Protein AF-A0AAF3EYS2-F1 (afdb_monomer_lite)

pLDDT: mean 72.54, std 23.02, range [30.52, 98.75]

Organism: NCBI:txid2138241

Sequence (295 aa):
MASPLVDTTAATALELNRLAQAKWKLDDYAARKRELMAEVADFRATENFVRELQSTIEELNREKEEHSEIIQMINQDKVELEKEMDSMRSEQREIENRLATKYDNLMRIMEQSNERIRDSGLGEGTELSPGDLPANIPREITSRPPPSPLRVINPILAQHMINFDQMLLGRSAFGARPTPLPLPPHLAKSEHQSPPMKTCQSCFQQIHRNAPICPMCKSKNERTNERWILKFHLENVTVTRRKYPERICNGTQGMSIELGCVCTLCRKPKLPKALNRNQKTLALRNRRRSERKRE

Structure (mmCIF, N/CA/C/O backbone):
data_AF-A0AAF3EYS2-F1
#
_entry.id   AF-A0AAF3EYS2-F1
#
loop_
_atom_site.group_PDB
_atom_site.id
_atom_site.type_symbol
_atom_site.label_atom_id
_atom_site.label_alt_id
_atom_site.label_comp_id
_atom_site.label_asym_id
_atom_site.label_entity_id
_atom_site.label_seq_id
_atom_site.pdbx_PDB_ins_code
_atom_site.Cartn_x
_atom_site.Cartn_y
_atom_site.Cartn_z
_atom_site.occupancy
_atom_site.B_iso_or_equiv
_atom_site.auth_seq_id
_atom_site.auth_comp_id
_atom_site.auth_asym_id
_atom_site.auth_atom_id
_atom_site.pdbx_PDB_model_num
ATOM 1 N N . MET A 1 1 ? 55.281 15.892 -84.027 1.00 44.88 1 MET A N 1
ATOM 2 C CA . MET A 1 1 ? 55.398 14.964 -82.884 1.00 44.88 1 MET A CA 1
ATOM 3 C C . MET A 1 1 ? 54.397 15.417 -81.833 1.00 44.88 1 MET A C 1
ATOM 5 O O . MET A 1 1 ? 54.682 16.359 -81.110 1.00 44.88 1 MET A O 1
ATOM 9 N N . ALA A 1 2 ? 53.179 14.871 -81.858 1.00 48.75 2 ALA A N 1
ATOM 10 C CA . ALA A 1 2 ? 52.146 15.198 -80.878 1.00 48.75 2 ALA A CA 1
ATOM 11 C C . ALA A 1 2 ? 52.315 14.254 -79.681 1.00 48.75 2 ALA A C 1
ATOM 13 O O . ALA A 1 2 ? 52.179 13.042 -79.834 1.00 48.75 2 ALA A O 1
ATOM 14 N N . SER A 1 3 ? 52.684 14.802 -78.525 1.00 58.31 3 SER A N 1
ATOM 15 C CA . SER A 1 3 ? 52.803 14.046 -77.276 1.00 58.31 3 SER A CA 1
ATOM 16 C C . SER A 1 3 ? 51.422 13.587 -76.787 1.00 58.31 3 SER A C 1
ATOM 18 O O . SER A 1 3 ? 50.447 14.327 -76.955 1.00 58.31 3 SER A O 1
ATOM 20 N N . PRO A 1 4 ? 51.311 12.404 -76.159 1.00 57.25 4 PRO A N 1
ATOM 21 C CA . PRO A 1 4 ? 50.039 11.871 -75.694 1.00 57.25 4 PRO A CA 1
ATOM 22 C C . PRO A 1 4 ? 49.608 12.615 -74.422 1.00 57.25 4 PRO A C 1
ATOM 24 O O . PRO A 1 4 ? 49.943 12.234 -73.308 1.00 57.25 4 PRO A O 1
ATOM 27 N N . LEU A 1 5 ? 48.874 13.717 -74.588 1.00 58.06 5 LEU A N 1
ATOM 28 C CA . LEU A 1 5 ? 48.305 14.510 -73.486 1.00 58.06 5 LEU A CA 1
ATOM 29 C C . LEU A 1 5 ? 47.002 13.896 -72.925 1.00 58.06 5 LEU A C 1
ATOM 31 O O . LEU A 1 5 ? 46.384 14.464 -72.033 1.00 58.06 5 LEU A O 1
ATOM 35 N N . VAL A 1 6 ? 46.555 12.759 -73.467 1.00 60.09 6 VAL A N 1
ATOM 36 C CA . VAL A 1 6 ? 45.195 12.231 -73.259 1.00 60.09 6 VAL A CA 1
ATOM 37 C C . VAL A 1 6 ? 45.095 11.286 -72.045 1.00 60.09 6 VAL A C 1
ATOM 39 O O . VAL A 1 6 ? 44.020 11.156 -71.464 1.00 60.09 6 VAL A O 1
ATOM 42 N N . ASP A 1 7 ? 46.201 10.709 -71.564 1.00 66.69 7 ASP A N 1
ATOM 43 C CA . ASP A 1 7 ? 46.164 9.712 -70.476 1.00 66.69 7 ASP A CA 1
ATOM 44 C C . ASP A 1 7 ? 46.097 10.309 -69.054 1.00 66.69 7 ASP A C 1
ATOM 46 O O . ASP A 1 7 ? 45.604 9.671 -68.120 1.00 66.69 7 ASP A O 1
ATOM 50 N N . THR A 1 8 ? 46.516 11.562 -68.857 1.00 80.62 8 THR A N 1
ATOM 51 C CA . THR A 1 8 ? 46.529 12.207 -67.527 1.00 80.62 8 THR A CA 1
ATOM 52 C C . THR A 1 8 ? 45.130 12.589 -67.037 1.00 80.62 8 THR A C 1
ATOM 54 O O . THR A 1 8 ? 44.847 12.550 -65.837 1.00 80.62 8 THR A O 1
ATOM 57 N N . THR A 1 9 ? 44.212 12.912 -67.950 1.00 88.19 9 THR A N 1
ATOM 58 C CA . THR A 1 9 ? 42.823 13.251 -67.598 1.00 88.19 9 THR A CA 1
ATOM 59 C C . THR A 1 9 ? 42.042 12.022 -67.120 1.00 88.19 9 THR A C 1
ATOM 61 O O . THR A 1 9 ? 41.273 12.106 -66.165 1.00 88.19 9 THR A O 1
ATOM 64 N N . ALA A 1 10 ? 42.276 10.852 -67.721 1.00 88.88 10 ALA A N 1
ATOM 65 C CA . ALA A 1 10 ? 41.637 9.607 -67.294 1.00 88.88 10 ALA A CA 1
ATOM 66 C C . ALA A 1 10 ? 42.131 9.148 -65.908 1.00 88.88 10 ALA A C 1
ATOM 68 O O . ALA A 1 10 ? 41.329 8.732 -65.068 1.00 88.88 10 ALA A O 1
ATOM 69 N N . ALA A 1 11 ? 43.435 9.278 -65.640 1.00 89.06 11 ALA A N 1
ATOM 70 C CA . ALA A 1 11 ? 44.021 8.945 -64.341 1.00 89.06 11 ALA A CA 1
ATOM 71 C C . ALA A 1 11 ? 43.477 9.838 -63.211 1.00 89.06 11 ALA A C 1
ATOM 73 O O . ALA A 1 11 ? 43.038 9.336 -62.176 1.00 89.06 11 ALA A O 1
ATOM 74 N N . THR A 1 12 ? 43.418 11.153 -63.437 1.00 92.12 12 THR A N 1
ATOM 75 C CA . THR A 1 12 ? 42.875 12.111 -62.457 1.00 92.12 12 THR A CA 1
ATOM 76 C C . THR A 1 12 ? 41.379 11.902 -62.203 1.00 92.12 12 THR A C 1
ATOM 78 O O . THR A 1 12 ? 40.940 11.942 -61.054 1.00 92.12 12 THR A O 1
ATOM 81 N N . ALA A 1 13 ? 40.586 11.592 -63.235 1.00 93.56 13 ALA A N 1
ATOM 82 C CA . ALA A 1 13 ? 39.172 11.248 -63.068 1.00 93.56 13 ALA A CA 1
ATOM 83 C C . ALA A 1 13 ? 38.972 9.983 -62.209 1.00 93.56 13 ALA A C 1
ATOM 85 O O . ALA A 1 13 ? 38.079 9.938 -61.358 1.00 93.56 13 ALA A O 1
ATOM 86 N N . LEU A 1 14 ? 39.824 8.966 -62.386 1.00 95.12 14 LEU A N 1
ATOM 87 C CA . LEU A 1 14 ? 39.791 7.747 -61.578 1.00 95.12 14 LEU A CA 1
ATOM 88 C C . LEU A 1 14 ? 40.136 8.029 -60.108 1.00 95.12 14 LEU A C 1
ATOM 90 O O . LEU A 1 14 ? 39.480 7.499 -59.208 1.00 95.12 14 LEU A O 1
ATOM 94 N N . GLU A 1 15 ? 41.137 8.870 -59.852 1.00 96.12 15 GLU A N 1
ATOM 95 C CA . GLU A 1 15 ? 41.513 9.286 -58.498 1.00 96.12 15 GLU A CA 1
ATOM 96 C C . GLU A 1 15 ? 40.404 10.082 -57.807 1.00 96.12 15 GLU A C 1
ATOM 98 O O . GLU A 1 15 ? 40.056 9.780 -56.664 1.00 96.12 15 GLU A O 1
ATOM 103 N N . LEU A 1 16 ? 39.775 11.031 -58.506 1.00 95.94 16 LEU A N 1
ATOM 104 C CA . LEU A 1 16 ? 38.634 11.782 -57.978 1.00 95.94 16 LEU A CA 1
ATOM 105 C C . LEU A 1 16 ? 37.451 10.869 -57.649 1.00 95.94 16 LEU A C 1
ATOM 107 O O . LEU A 1 16 ? 36.826 11.033 -56.602 1.00 95.94 16 LEU A O 1
ATOM 111 N N . ASN A 1 17 ? 37.172 9.867 -58.486 1.00 97.06 17 ASN A N 1
ATOM 112 C CA . ASN A 1 17 ? 36.139 8.874 -58.197 1.00 97.06 17 ASN A CA 1
ATOM 113 C C . ASN A 1 17 ? 36.480 8.049 -56.942 1.00 97.06 17 ASN A C 1
ATOM 115 O O . ASN A 1 17 ? 35.621 7.832 -56.087 1.00 97.06 17 ASN A O 1
ATOM 119 N N . ARG A 1 18 ? 37.744 7.640 -56.770 1.00 97.81 18 ARG A N 1
ATOM 120 C CA . ARG A 1 18 ? 38.196 6.947 -55.550 1.00 97.81 18 ARG A CA 1
ATOM 121 C C . ARG A 1 18 ? 38.048 7.826 -54.308 1.00 97.81 18 ARG A C 1
ATOM 123 O O . ARG A 1 18 ? 37.559 7.345 -53.288 1.00 97.81 18 ARG A O 1
ATOM 130 N N . LEU A 1 19 ? 38.415 9.105 -54.395 1.00 97.75 19 LEU A N 1
ATOM 131 C CA . LEU A 1 19 ? 38.245 10.070 -53.306 1.00 97.75 19 LEU A CA 1
ATOM 132 C C . LEU A 1 19 ? 36.766 10.298 -52.974 1.00 97.75 19 LEU A C 1
ATOM 134 O O . LEU A 1 19 ? 36.401 10.312 -51.799 1.00 97.75 19 LEU A O 1
ATOM 138 N N . ALA A 1 20 ? 35.903 10.412 -53.984 1.00 97.81 20 ALA A N 1
ATOM 139 C CA . ALA A 1 20 ? 34.461 10.539 -53.795 1.00 97.81 20 ALA A CA 1
ATOM 140 C C . ALA A 1 20 ? 33.872 9.306 -53.091 1.00 97.81 20 ALA A C 1
ATOM 142 O O . ALA A 1 20 ? 33.116 9.446 -52.130 1.00 97.81 20 ALA A O 1
ATOM 143 N N . GLN A 1 21 ? 34.271 8.098 -53.502 1.00 98.31 21 GLN A N 1
ATOM 144 C CA . GLN A 1 21 ? 33.860 6.852 -52.848 1.00 98.31 21 GLN A CA 1
ATOM 145 C C . GLN A 1 21 ? 34.371 6.754 -51.407 1.00 98.31 21 GLN A C 1
ATOM 147 O O . GLN A 1 21 ? 33.631 6.328 -50.521 1.00 98.31 21 GLN A O 1
ATOM 152 N N . ALA A 1 22 ? 35.621 7.149 -51.154 1.00 98.25 22 ALA A N 1
ATOM 153 C CA . ALA A 1 22 ? 36.189 7.168 -49.810 1.00 98.25 22 ALA A CA 1
ATOM 154 C C . ALA A 1 22 ? 35.436 8.149 -48.898 1.00 98.25 22 ALA A C 1
ATOM 156 O O . ALA A 1 22 ? 35.075 7.788 -47.779 1.00 98.25 22 ALA A O 1
ATOM 157 N N . LYS A 1 23 ? 35.128 9.352 -49.397 1.00 98.12 23 LYS A N 1
ATOM 158 C CA . LYS A 1 23 ? 34.327 10.345 -48.676 1.00 98.12 23 LYS A CA 1
ATOM 159 C C . LYS A 1 23 ? 32.930 9.814 -48.354 1.00 98.12 23 LYS A C 1
ATOM 161 O O . LYS A 1 23 ? 32.520 9.878 -47.202 1.00 98.12 23 LYS A O 1
ATOM 166 N N . TRP A 1 24 ? 32.239 9.226 -49.331 1.00 98.56 24 TRP A N 1
ATOM 167 C CA . TRP A 1 24 ? 30.911 8.649 -49.111 1.00 98.56 24 TRP A CA 1
ATOM 168 C C . TRP A 1 24 ? 30.924 7.557 -48.031 1.00 98.56 24 TRP A C 1
ATOM 170 O O . TRP A 1 24 ? 30.062 7.546 -47.157 1.00 98.56 24 TRP A O 1
ATOM 180 N N . LYS A 1 25 ? 31.941 6.683 -48.026 1.00 98.56 25 LYS A N 1
ATOM 181 C CA . LYS A 1 25 ? 32.112 5.666 -46.974 1.00 98.56 25 LYS A CA 1
ATOM 182 C C . LYS A 1 25 ? 32.363 6.278 -45.593 1.00 98.56 25 LYS A C 1
ATOM 184 O O . LYS A 1 25 ? 31.862 5.752 -44.603 1.00 98.56 25 LYS A O 1
ATOM 189 N N . LEU A 1 26 ? 33.132 7.366 -45.511 1.00 98.44 26 LEU A N 1
ATOM 190 C CA . LEU A 1 26 ? 33.352 8.087 -44.252 1.00 98.44 26 LEU A CA 1
ATOM 191 C C . LEU A 1 26 ? 32.062 8.736 -43.741 1.00 98.44 26 LEU A C 1
ATOM 193 O O . LEU A 1 26 ? 31.783 8.658 -42.546 1.00 98.44 26 LEU A O 1
ATOM 197 N N . ASP A 1 27 ? 31.268 9.324 -44.636 1.00 98.38 27 ASP A N 1
ATOM 198 C CA . ASP A 1 27 ? 29.983 9.935 -44.295 1.00 98.38 27 ASP A CA 1
ATOM 199 C C . ASP A 1 27 ? 28.963 8.878 -43.826 1.00 98.38 27 ASP A C 1
ATOM 201 O O . ASP A 1 27 ? 28.302 9.083 -42.805 1.00 98.38 27 ASP A O 1
ATOM 205 N N . ASP A 1 28 ? 28.885 7.719 -44.496 1.00 98.44 28 ASP A N 1
ATOM 206 C CA . ASP A 1 28 ? 28.054 6.574 -44.078 1.00 98.44 28 ASP A CA 1
ATOM 207 C C . ASP A 1 28 ? 28.496 6.030 -42.711 1.00 98.44 28 ASP A C 1
ATOM 209 O O . ASP A 1 28 ? 27.681 5.868 -41.801 1.00 98.44 28 ASP A O 1
ATOM 213 N N . TYR A 1 29 ? 29.802 5.837 -42.506 1.00 98.50 29 TYR A N 1
ATOM 214 C CA . TYR A 1 29 ? 30.338 5.429 -41.207 1.00 98.50 29 TYR A CA 1
ATOM 215 C C . TYR A 1 29 ? 29.998 6.440 -40.102 1.00 98.50 29 TYR A C 1
ATOM 217 O O . TYR A 1 29 ? 29.571 6.057 -39.011 1.00 98.50 29 TYR A O 1
ATOM 225 N N . ALA A 1 30 ? 30.144 7.739 -40.373 1.00 98.56 30 ALA A N 1
ATOM 226 C CA . ALA A 1 30 ? 29.799 8.789 -39.422 1.00 98.56 30 ALA A CA 1
ATOM 227 C C . ALA A 1 30 ? 28.290 8.834 -39.125 1.00 98.56 30 ALA A C 1
ATOM 229 O O . ALA A 1 30 ? 27.898 9.106 -37.987 1.00 98.56 30 ALA A O 1
ATOM 230 N N . ALA A 1 31 ? 27.434 8.557 -40.113 1.00 98.62 31 ALA A N 1
ATOM 231 C CA . ALA A 1 31 ? 25.993 8.431 -39.920 1.00 98.62 31 ALA A CA 1
ATOM 232 C C . ALA A 1 31 ? 25.654 7.246 -39.003 1.00 98.62 31 ALA A C 1
ATOM 234 O O . ALA A 1 31 ? 25.027 7.457 -37.965 1.00 98.62 31 ALA A O 1
ATOM 235 N N . ARG A 1 32 ? 26.170 6.048 -39.302 1.00 98.75 32 ARG A N 1
ATOM 236 C CA . ARG A 1 32 ? 25.954 4.841 -38.483 1.00 98.75 32 ARG A CA 1
ATOM 237 C C . ARG A 1 32 ? 26.496 4.986 -37.067 1.00 98.75 32 ARG A C 1
ATOM 239 O O . ARG A 1 32 ? 25.861 4.565 -36.107 1.00 98.75 32 ARG A O 1
ATOM 246 N N . LYS A 1 33 ? 27.653 5.636 -36.904 1.00 98.50 33 LYS A N 1
ATOM 247 C CA . LYS A 1 33 ? 28.202 5.944 -35.577 1.00 98.50 33 LYS A CA 1
ATOM 248 C C . LYS A 1 33 ? 27.254 6.839 -34.776 1.00 98.50 33 LYS A C 1
ATOM 250 O O . LYS A 1 33 ? 27.093 6.619 -33.581 1.00 98.50 33 LYS A O 1
ATOM 255 N N . ARG A 1 34 ? 26.644 7.854 -35.400 1.00 98.56 34 ARG A N 1
ATOM 256 C CA . ARG A 1 34 ? 25.680 8.734 -34.716 1.00 98.56 34 ARG A CA 1
ATOM 257 C C . ARG A 1 34 ? 24.416 7.984 -34.308 1.00 98.56 34 ARG A C 1
ATOM 259 O O . ARG A 1 34 ? 23.964 8.181 -33.187 1.00 98.56 34 ARG A O 1
ATOM 266 N N . GLU A 1 35 ? 23.894 7.128 -35.180 1.00 98.62 35 GLU A N 1
ATOM 267 C CA . GLU A 1 35 ? 22.741 6.269 -34.889 1.00 98.62 35 GLU A CA 1
ATOM 268 C C . GLU A 1 35 ? 23.024 5.340 -33.703 1.00 98.62 35 GLU A C 1
ATOM 270 O O . GLU A 1 35 ? 22.307 5.386 -32.708 1.00 98.62 35 GLU A O 1
ATOM 275 N N . LEU A 1 36 ? 24.152 4.621 -33.726 1.00 98.69 36 LEU A N 1
ATOM 276 C CA . LEU A 1 36 ? 24.556 3.745 -32.625 1.00 98.69 36 LEU A CA 1
ATOM 277 C C . LEU A 1 36 ? 24.707 4.507 -31.298 1.00 98.69 36 LEU A C 1
ATOM 279 O O . LEU A 1 36 ? 24.302 4.026 -30.244 1.00 98.69 36 LEU A O 1
ATOM 283 N N . MET A 1 37 ? 25.280 5.714 -31.328 1.00 98.56 37 MET A N 1
ATOM 284 C CA . MET A 1 37 ? 25.410 6.541 -30.122 1.00 98.56 37 MET A CA 1
ATOM 285 C C . MET A 1 37 ? 24.053 7.021 -29.590 1.00 98.56 37 MET A C 1
ATOM 287 O O . MET A 1 37 ? 23.906 7.155 -28.375 1.00 98.56 37 MET A O 1
ATOM 291 N N . ALA A 1 38 ? 23.077 7.272 -30.467 1.00 98.56 38 ALA A N 1
ATOM 292 C CA . ALA A 1 38 ? 21.715 7.612 -30.068 1.00 98.56 38 ALA A CA 1
ATOM 293 C C . ALA A 1 38 ? 21.016 6.410 -29.416 1.00 98.56 38 ALA A C 1
ATOM 295 O O . ALA A 1 38 ? 20.476 6.551 -28.321 1.00 98.56 38 ALA A O 1
ATOM 296 N N . GLU A 1 39 ? 21.126 5.217 -30.005 1.00 98.69 39 GLU A N 1
ATOM 297 C CA . GLU A 1 39 ? 20.586 3.989 -29.409 1.00 98.69 39 GLU A CA 1
ATOM 298 C C . GLU A 1 39 ? 21.202 3.706 -28.034 1.00 98.69 39 GLU A C 1
ATOM 300 O O . GLU A 1 39 ? 20.487 3.430 -27.074 1.00 98.69 39 GLU A O 1
ATOM 305 N N . VAL A 1 40 ? 22.526 3.843 -27.888 1.00 98.56 40 VAL A N 1
ATOM 306 C CA . VAL A 1 40 ? 23.204 3.685 -26.589 1.00 98.56 40 VAL A CA 1
ATOM 307 C C . VAL A 1 40 ? 22.681 4.686 -25.554 1.00 98.56 40 VAL A C 1
ATOM 309 O O . VAL A 1 40 ? 22.558 4.342 -24.375 1.00 98.56 40 VAL A O 1
ATOM 312 N N . ALA A 1 41 ? 22.365 5.918 -25.959 1.00 98.50 41 ALA A N 1
ATOM 313 C CA . ALA A 1 41 ? 21.769 6.902 -25.061 1.00 98.50 41 ALA A CA 1
ATOM 314 C C . ALA A 1 41 ? 20.354 6.486 -24.616 1.00 98.50 41 ALA A C 1
ATOM 316 O O . ALA A 1 41 ? 20.047 6.572 -23.425 1.00 98.50 41 ALA A O 1
ATOM 317 N N . ASP A 1 42 ? 19.534 5.966 -25.531 1.00 98.50 42 ASP A N 1
ATOM 318 C CA . ASP A 1 42 ? 18.184 5.471 -25.234 1.00 98.50 42 ASP A CA 1
ATOM 319 C C . ASP A 1 42 ? 18.208 4.227 -24.326 1.00 98.50 42 ASP A C 1
ATOM 321 O O . ASP A 1 42 ? 17.422 4.124 -23.374 1.00 98.50 42 ASP A O 1
ATOM 325 N N . PHE A 1 43 ? 19.159 3.312 -24.539 1.00 98.62 43 PHE A N 1
ATOM 326 C CA . PHE A 1 43 ? 19.376 2.167 -23.650 1.00 98.62 43 PHE A CA 1
ATOM 327 C C . PHE A 1 43 ? 19.730 2.613 -22.231 1.00 98.62 43 PHE A C 1
ATOM 329 O O . PHE A 1 43 ? 19.143 2.118 -21.270 1.00 98.62 43 PHE A O 1
ATOM 336 N N . ARG A 1 44 ? 20.627 3.595 -22.080 1.00 98.56 44 ARG A N 1
ATOM 337 C CA . ARG A 1 44 ? 20.983 4.152 -20.762 1.00 98.56 44 ARG A CA 1
ATOM 338 C C . ARG A 1 44 ? 19.802 4.840 -20.084 1.00 98.56 44 ARG A C 1
ATOM 340 O O . ARG A 1 44 ? 19.640 4.727 -18.871 1.00 98.56 44 ARG A O 1
ATOM 347 N N . ALA A 1 45 ? 18.967 5.546 -20.845 1.00 98.44 45 ALA A N 1
ATOM 348 C CA . ALA A 1 45 ? 17.751 6.151 -20.310 1.00 98.44 45 ALA A CA 1
ATOM 349 C C . ALA A 1 45 ? 16.780 5.080 -19.785 1.00 98.44 45 ALA A C 1
ATOM 351 O O . ALA A 1 45 ? 16.243 5.219 -18.687 1.00 98.44 45 ALA A O 1
ATOM 352 N N . THR A 1 46 ? 16.618 3.984 -20.529 1.00 98.44 46 THR A N 1
ATOM 353 C CA . THR A 1 46 ? 15.786 2.844 -20.121 1.00 98.44 46 THR A CA 1
ATOM 354 C C . THR A 1 46 ? 16.346 2.151 -18.879 1.00 98.44 46 THR A C 1
ATOM 356 O O . THR A 1 46 ? 15.595 1.848 -17.957 1.00 98.44 46 THR A O 1
ATOM 359 N N . GLU A 1 47 ? 17.661 1.946 -18.810 1.00 98.56 47 GLU A N 1
ATOM 360 C CA . GLU A 1 47 ? 18.329 1.366 -17.639 1.00 98.56 47 GLU A CA 1
ATOM 361 C C . GLU A 1 47 ? 18.092 2.208 -16.375 1.00 98.56 47 GLU A C 1
ATOM 363 O O . GLU A 1 47 ? 17.748 1.676 -15.319 1.00 98.56 47 GLU A O 1
ATOM 368 N N . ASN A 1 48 ? 18.213 3.534 -16.488 1.00 98.50 48 ASN A N 1
ATOM 369 C CA . ASN A 1 48 ? 17.929 4.445 -15.382 1.00 98.50 48 ASN A CA 1
ATOM 370 C C . ASN A 1 48 ? 16.462 4.371 -14.946 1.00 98.50 48 ASN A C 1
ATOM 372 O O . ASN A 1 48 ? 16.192 4.299 -13.751 1.00 98.50 48 ASN A O 1
ATOM 376 N N . PHE A 1 49 ? 15.526 4.318 -15.896 1.00 98.62 49 PHE A N 1
ATOM 377 C CA . PHE A 1 49 ? 14.103 4.168 -15.591 1.00 98.62 49 PHE A CA 1
ATOM 378 C C . PHE A 1 49 ? 13.799 2.854 -14.857 1.00 98.62 49 PHE A C 1
ATOM 380 O O . PHE A 1 49 ? 13.067 2.848 -13.870 1.00 98.62 49 PHE A O 1
ATOM 387 N N . VAL A 1 50 ? 14.399 1.739 -15.285 1.00 98.62 50 VAL A N 1
ATOM 388 C CA . VAL A 1 50 ? 14.256 0.446 -14.594 1.00 98.62 50 VAL A CA 1
ATOM 389 C C . VAL A 1 50 ? 14.791 0.530 -13.164 1.00 98.62 50 VAL A C 1
ATOM 391 O O . VAL A 1 50 ? 14.140 0.038 -12.242 1.00 98.62 50 VAL A O 1
ATOM 394 N N . ARG A 1 51 ? 15.930 1.199 -12.957 1.00 98.75 51 ARG A N 1
ATOM 395 C CA . ARG A 1 51 ? 16.510 1.406 -11.623 1.00 98.75 51 ARG A CA 1
ATOM 396 C C . ARG A 1 51 ? 15.601 2.248 -10.722 1.00 98.75 51 ARG A C 1
ATOM 398 O O . ARG A 1 51 ? 15.424 1.920 -9.553 1.00 98.75 51 ARG A O 1
ATOM 405 N N . GLU A 1 52 ? 14.995 3.304 -11.260 1.00 98.69 52 GLU A N 1
ATOM 406 C CA . GLU A 1 52 ? 14.021 4.125 -10.529 1.00 98.69 52 GLU A CA 1
ATOM 407 C C . GLU A 1 52 ? 12.783 3.312 -10.127 1.00 98.69 52 GLU A C 1
ATOM 409 O O . GLU A 1 52 ? 12.358 3.375 -8.973 1.00 98.69 52 GLU A O 1
ATOM 414 N N . LEU A 1 53 ? 12.249 2.488 -11.036 1.00 98.62 53 LEU A N 1
ATOM 415 C CA . LEU A 1 53 ? 11.125 1.601 -10.727 1.00 98.62 53 LEU A CA 1
ATOM 416 C C . LEU A 1 53 ? 11.467 0.590 -9.630 1.00 98.62 53 LEU A C 1
ATOM 418 O O . LEU A 1 53 ? 10.651 0.366 -8.738 1.00 98.62 53 LEU A O 1
ATOM 422 N N . GLN A 1 54 ? 12.665 0.003 -9.664 1.00 98.69 54 GLN A N 1
ATOM 423 C CA . GLN A 1 54 ? 13.137 -0.895 -8.607 1.00 98.69 54 GLN A CA 1
ATOM 424 C C . GLN A 1 54 ? 13.200 -0.177 -7.252 1.00 98.69 54 GLN A C 1
ATOM 426 O O . GLN A 1 54 ? 12.652 -0.685 -6.276 1.00 98.69 54 GLN A O 1
ATOM 431 N N . SER A 1 55 ? 13.748 1.042 -7.210 1.00 98.75 55 SER A N 1
ATOM 432 C CA . SER A 1 55 ? 13.769 1.867 -5.993 1.00 98.75 55 SER A CA 1
ATOM 433 C C . SER A 1 55 ? 12.360 2.146 -5.459 1.00 98.75 55 SER A C 1
ATOM 435 O O . SER A 1 55 ? 12.118 2.034 -4.260 1.00 98.75 55 SER A O 1
ATOM 437 N N . THR A 1 56 ? 11.402 2.475 -6.335 1.00 98.62 56 THR A N 1
ATOM 438 C CA . THR A 1 56 ? 10.005 2.702 -5.925 1.00 98.62 56 THR A CA 1
ATOM 439 C C . THR A 1 56 ? 9.354 1.429 -5.378 1.00 98.62 56 THR A C 1
ATOM 441 O O . THR A 1 56 ? 8.608 1.489 -4.405 1.00 98.62 56 THR A O 1
ATOM 444 N N . ILE A 1 57 ? 9.637 0.262 -5.964 1.00 98.69 57 ILE A N 1
ATOM 445 C CA . ILE A 1 57 ? 9.134 -1.023 -5.456 1.00 98.69 57 ILE A CA 1
ATOM 446 C C . ILE A 1 57 ? 9.676 -1.295 -4.049 1.00 98.69 57 ILE A C 1
ATOM 448 O O . ILE A 1 57 ? 8.925 -1.713 -3.169 1.00 98.69 57 ILE A O 1
ATOM 452 N N . GLU A 1 58 ? 10.963 -1.042 -3.816 1.00 98.69 58 GLU A N 1
ATOM 453 C CA . GLU A 1 58 ? 11.570 -1.194 -2.493 1.00 98.69 58 GLU A CA 1
ATOM 454 C C . GLU A 1 58 ? 10.969 -0.230 -1.464 1.00 98.69 58 GLU A C 1
ATOM 456 O O . GLU A 1 58 ? 10.689 -0.640 -0.339 1.00 98.69 58 GLU A O 1
ATOM 461 N N . GLU A 1 59 ? 10.731 1.031 -1.840 1.00 98.56 59 GLU A N 1
ATOM 462 C CA . GLU A 1 59 ? 10.040 2.017 -0.997 1.00 98.56 59 GLU A CA 1
ATOM 463 C C . GLU A 1 59 ? 8.641 1.541 -0.596 1.00 98.56 59 GLU A C 1
ATOM 465 O O . GLU A 1 59 ? 8.325 1.511 0.591 1.00 98.56 59 GLU A O 1
ATOM 470 N N . LEU A 1 60 ? 7.837 1.085 -1.560 1.00 98.62 60 LEU A N 1
ATOM 471 C CA . LEU A 1 60 ? 6.489 0.576 -1.296 1.00 98.62 60 LEU A CA 1
ATOM 472 C C . LEU A 1 60 ? 6.495 -0.673 -0.410 1.00 98.62 60 LEU A C 1
ATOM 474 O O . LEU A 1 60 ? 5.610 -0.840 0.427 1.00 98.62 60 LEU A O 1
ATOM 478 N N . ASN A 1 61 ? 7.482 -1.555 -0.573 1.00 98.38 61 ASN A N 1
ATOM 479 C CA . ASN A 1 61 ? 7.617 -2.731 0.282 1.00 98.38 61 ASN A CA 1
ATOM 480 C C . ASN A 1 61 ? 7.983 -2.354 1.722 1.00 98.38 61 ASN A C 1
ATOM 482 O O . ASN A 1 61 ? 7.453 -2.966 2.646 1.00 98.38 61 ASN A O 1
ATOM 486 N N . ARG A 1 62 ? 8.826 -1.332 1.923 1.00 98.69 62 ARG A N 1
ATOM 487 C CA . ARG A 1 62 ? 9.110 -0.803 3.266 1.00 98.69 62 ARG A CA 1
ATOM 488 C C . ARG A 1 62 ? 7.863 -0.200 3.904 1.00 98.69 62 ARG A C 1
ATOM 490 O O . ARG A 1 62 ? 7.527 -0.577 5.018 1.00 98.69 62 ARG A O 1
ATOM 497 N N . GLU A 1 63 ? 7.131 0.650 3.182 1.00 98.62 63 GLU A N 1
ATOM 498 C CA . GLU A 1 63 ? 5.874 1.230 3.684 1.00 98.62 63 GLU A CA 1
ATOM 499 C C . GLU A 1 63 ? 4.832 0.149 4.017 1.00 98.62 63 GLU A C 1
ATOM 501 O O . GLU A 1 63 ? 4.104 0.251 5.004 1.00 98.62 63 GLU A O 1
ATOM 506 N N . LYS A 1 64 ? 4.760 -0.915 3.207 1.00 98.38 64 LYS A N 1
ATOM 507 C CA . LYS A 1 64 ? 3.895 -2.068 3.477 1.00 98.38 64 LYS A CA 1
ATOM 508 C C . LYS A 1 64 ? 4.272 -2.758 4.791 1.00 98.38 64 LYS A C 1
ATOM 510 O O . LYS A 1 64 ? 3.365 -3.103 5.547 1.00 98.38 64 LYS A O 1
ATOM 515 N N . GLU A 1 65 ? 5.561 -2.974 5.044 1.00 98.44 65 GLU A N 1
ATOM 516 C CA . GLU A 1 65 ? 6.029 -3.609 6.280 1.00 98.44 65 GLU A CA 1
ATOM 517 C C . GLU A 1 65 ? 5.744 -2.725 7.498 1.00 98.44 65 GLU A C 1
ATOM 519 O O . GLU A 1 65 ? 5.129 -3.185 8.454 1.00 98.44 65 GLU A O 1
ATOM 524 N N . GLU A 1 66 ? 6.038 -1.425 7.415 1.00 98.38 66 GLU A N 1
ATOM 525 C CA . GLU A 1 66 ? 5.714 -0.460 8.474 1.00 98.38 66 GLU A CA 1
ATOM 526 C C . GLU A 1 66 ? 4.207 -0.447 8.794 1.00 98.38 66 GLU A C 1
ATOM 528 O O . GLU A 1 66 ? 3.796 -0.441 9.955 1.00 98.38 66 GLU A O 1
ATOM 533 N N . HIS A 1 67 ? 3.342 -0.490 7.774 1.00 98.44 67 HIS A N 1
ATOM 534 C CA . HIS A 1 67 ? 1.898 -0.604 7.988 1.00 98.44 67 HIS A CA 1
ATOM 535 C C . HIS A 1 67 ? 1.493 -1.944 8.616 1.00 98.44 67 HIS A C 1
ATOM 537 O O . HIS A 1 67 ? 0.580 -1.969 9.444 1.00 98.44 67 HIS A O 1
ATOM 543 N N . SER A 1 68 ? 2.148 -3.045 8.237 1.00 98.56 68 SER A N 1
ATOM 544 C CA . SER A 1 68 ? 1.927 -4.368 8.830 1.00 98.56 68 SER A CA 1
ATOM 545 C C . SER A 1 68 ? 2.233 -4.350 10.331 1.00 98.56 68 SER A C 1
ATOM 547 O O . SER A 1 68 ? 1.396 -4.767 11.133 1.00 98.56 68 SER A O 1
ATOM 549 N N . GLU A 1 69 ? 3.368 -3.770 10.723 1.00 98.44 69 GLU A N 1
ATOM 550 C CA . GLU A 1 69 ? 3.772 -3.609 12.125 1.00 98.44 69 GLU A CA 1
ATOM 551 C C . GLU A 1 69 ? 2.770 -2.760 12.921 1.00 98.44 69 GLU A C 1
ATOM 553 O O . GLU A 1 69 ? 2.344 -3.144 14.013 1.00 98.44 69 GLU A O 1
ATOM 558 N N . ILE A 1 70 ? 2.315 -1.635 12.357 1.00 98.38 70 ILE A N 1
ATOM 559 C CA . ILE A 1 70 ? 1.306 -0.780 13.000 1.00 98.38 70 ILE A CA 1
ATOM 560 C C . ILE A 1 70 ? 0.001 -1.552 13.234 1.00 98.38 70 ILE A C 1
ATOM 562 O O . ILE A 1 70 ? -0.606 -1.429 14.298 1.00 98.38 70 ILE A O 1
ATOM 566 N N . ILE A 1 71 ? -0.444 -2.358 12.266 1.00 98.50 71 ILE A N 1
ATOM 567 C CA . ILE A 1 71 ? -1.660 -3.171 12.408 1.00 98.50 71 ILE A CA 1
ATOM 568 C C . ILE A 1 71 ? -1.486 -4.227 13.505 1.00 98.50 71 ILE A C 1
ATOM 570 O O . ILE A 1 71 ? -2.411 -4.438 14.293 1.00 98.50 71 ILE A O 1
ATOM 574 N N . GLN A 1 72 ? -0.320 -4.873 13.590 1.00 98.62 72 GLN A N 1
ATOM 575 C CA . GLN A 1 72 ? -0.023 -5.830 14.660 1.00 98.62 72 GLN A CA 1
ATOM 576 C C . GLN A 1 72 ? -0.093 -5.163 16.038 1.00 98.62 72 GLN A C 1
ATOM 578 O O . GLN A 1 72 ? -0.744 -5.696 16.935 1.00 98.62 72 GLN A O 1
ATOM 583 N N . MET A 1 73 ? 0.481 -3.966 16.179 1.00 98.38 73 MET A N 1
ATOM 584 C CA . MET A 1 73 ? 0.426 -3.192 17.420 1.00 98.38 73 MET A CA 1
ATOM 585 C C . MET A 1 73 ? -1.009 -2.798 17.794 1.00 98.38 73 MET A C 1
ATOM 587 O O . MET A 1 73 ? -1.418 -2.999 18.929 1.00 98.38 73 MET A O 1
ATOM 591 N N . ILE A 1 74 ? -1.825 -2.339 16.837 1.00 98.38 74 ILE A N 1
ATOM 592 C CA . ILE A 1 74 ? -3.243 -2.021 17.091 1.00 98.38 74 ILE A CA 1
ATOM 593 C C . ILE A 1 74 ? -4.017 -3.256 17.570 1.00 98.38 74 ILE A C 1
ATOM 595 O O . ILE A 1 74 ? -4.873 -3.153 18.449 1.00 98.38 74 ILE A O 1
ATOM 599 N N . ASN A 1 75 ? -3.747 -4.426 16.988 1.00 98.31 75 ASN A N 1
ATOM 600 C CA . ASN A 1 75 ? -4.395 -5.664 17.412 1.00 98.31 75 ASN A CA 1
ATOM 601 C C . ASN A 1 75 ? -3.965 -6.072 18.826 1.00 98.31 75 ASN A C 1
ATOM 603 O O . ASN A 1 75 ? -4.805 -6.543 19.590 1.00 98.31 75 ASN A O 1
ATOM 607 N N . GLN A 1 76 ? -2.698 -5.855 19.181 1.00 98.62 76 GLN A N 1
ATOM 608 C CA . GLN A 1 76 ? -2.195 -6.082 20.532 1.00 98.62 76 GLN A CA 1
ATOM 609 C C . GLN A 1 76 ? -2.869 -5.137 21.539 1.00 98.62 76 GLN A C 1
ATOM 611 O O . GLN A 1 76 ? -3.462 -5.608 22.509 1.00 98.62 76 GLN A O 1
ATOM 616 N N . ASP A 1 77 ? -2.898 -3.834 21.249 1.00 98.50 77 ASP A N 1
ATOM 617 C CA . ASP A 1 77 ? -3.569 -2.824 22.078 1.00 98.50 77 ASP A CA 1
ATOM 618 C C . ASP A 1 77 ? -5.058 -3.152 22.269 1.00 98.50 77 ASP A C 1
ATOM 620 O O . ASP A 1 77 ? -5.613 -3.002 23.357 1.00 98.50 77 ASP A O 1
ATOM 624 N N . LYS A 1 78 ? -5.726 -3.637 21.213 1.00 98.31 78 LYS A N 1
ATOM 625 C CA . LYS A 1 78 ? -7.125 -4.070 21.283 1.00 98.31 78 LYS A CA 1
ATOM 626 C C . LYS A 1 78 ? -7.306 -5.195 22.306 1.00 98.31 78 LYS A C 1
ATOM 628 O O . LYS A 1 78 ? -8.218 -5.111 23.126 1.00 98.31 78 LYS A O 1
ATOM 633 N N . VAL A 1 79 ? -6.465 -6.228 22.256 1.00 98.50 79 VAL A N 1
ATOM 634 C CA . VAL A 1 79 ? -6.539 -7.372 23.181 1.00 98.50 79 VAL A CA 1
ATOM 635 C C . VAL A 1 79 ? -6.279 -6.925 24.620 1.00 98.50 79 VAL A C 1
ATOM 637 O O . VAL A 1 79 ? -6.967 -7.365 25.541 1.00 98.50 79 VAL A O 1
ATOM 640 N N . GLU A 1 80 ? -5.323 -6.021 24.826 1.00 98.56 80 GLU A N 1
ATOM 641 C CA . GLU A 1 80 ? -5.023 -5.465 26.148 1.00 98.56 80 GLU A CA 1
ATOM 642 C C . GLU A 1 80 ? -6.193 -4.654 26.712 1.00 98.56 80 GLU A C 1
ATOM 644 O O . GLU A 1 80 ? -6.573 -4.843 27.868 1.00 98.56 80 GLU A O 1
ATOM 649 N N . LEU A 1 81 ? -6.825 -3.814 25.890 1.00 98.50 81 LEU A N 1
ATOM 650 C CA . LEU A 1 81 ? -8.008 -3.052 26.292 1.00 98.50 81 LEU A CA 1
ATOM 651 C C . LEU A 1 81 ? -9.214 -3.952 26.588 1.00 98.50 81 LEU A C 1
ATOM 653 O O . LEU A 1 81 ? -9.943 -3.692 27.545 1.00 98.50 81 LEU A O 1
ATOM 657 N N . GLU A 1 82 ? -9.432 -5.009 25.800 1.00 98.12 82 GLU A N 1
ATOM 658 C CA . GLU A 1 82 ? -10.485 -6.000 26.063 1.00 98.12 82 GLU A CA 1
ATOM 659 C C . GLU A 1 82 ? -10.264 -6.684 27.422 1.00 98.12 82 GLU A C 1
ATOM 661 O O . GLU A 1 82 ? -11.191 -6.767 28.229 1.00 98.12 82 GLU A O 1
ATOM 666 N N . LYS A 1 83 ? -9.018 -7.071 27.724 1.00 98.56 83 LYS A N 1
ATOM 667 C CA . LYS A 1 83 ? -8.641 -7.651 29.019 1.00 98.56 83 LYS A CA 1
ATOM 668 C C . LYS A 1 83 ? -8.884 -6.687 30.184 1.00 98.56 83 LYS A C 1
ATOM 670 O O . LYS A 1 83 ? -9.436 -7.097 31.203 1.00 98.56 83 LYS A O 1
ATOM 675 N N . GLU A 1 84 ? -8.497 -5.422 30.042 1.00 98.56 84 GLU A N 1
ATOM 676 C CA . GLU A 1 84 ? -8.697 -4.401 31.079 1.00 98.56 84 GLU A CA 1
ATOM 677 C C . GLU A 1 84 ? -10.190 -4.154 31.343 1.00 98.56 84 GLU A C 1
ATOM 679 O O . GLU A 1 84 ? -10.637 -4.088 32.489 1.00 98.56 84 GLU A O 1
ATOM 684 N N . MET A 1 85 ? -10.999 -4.085 30.281 1.00 97.38 85 MET A N 1
ATOM 685 C CA . MET A 1 85 ? -12.451 -3.956 30.400 1.00 97.38 85 MET A CA 1
ATOM 686 C C . MET A 1 85 ? -13.085 -5.135 31.142 1.00 97.38 85 MET A C 1
ATOM 688 O O . MET A 1 85 ? -13.991 -4.926 31.954 1.00 97.38 85 MET A O 1
ATOM 692 N N . ASP A 1 86 ? -12.636 -6.358 30.867 1.00 98.19 86 ASP A N 1
ATOM 693 C CA . ASP A 1 86 ? -13.124 -7.549 31.558 1.00 98.19 86 ASP A CA 1
ATOM 694 C C . ASP A 1 86 ? -12.678 -7.585 33.027 1.00 98.19 86 ASP A C 1
ATOM 696 O O . ASP A 1 86 ? -13.486 -7.944 33.887 1.00 98.19 86 ASP A O 1
ATOM 700 N N . SER A 1 87 ? -11.459 -7.123 33.337 1.00 98.25 87 SER A N 1
ATOM 701 C CA . SER A 1 87 ? -10.979 -6.958 34.717 1.00 98.25 87 SER A CA 1
ATOM 702 C C . SER A 1 87 ? -11.863 -5.990 35.501 1.00 98.25 87 SER A C 1
ATOM 704 O O . SER A 1 87 ? -12.445 -6.368 36.517 1.00 98.25 87 SER A O 1
ATOM 706 N N . MET A 1 88 ? -12.082 -4.779 34.974 1.00 97.19 88 MET A N 1
ATOM 707 C CA . MET A 1 88 ? -12.957 -3.785 35.607 1.00 97.19 88 MET A CA 1
ATOM 708 C C . MET A 1 88 ? -14.392 -4.300 35.783 1.00 97.19 88 MET A C 1
ATOM 710 O O . MET A 1 88 ? -15.040 -4.026 36.793 1.00 97.19 88 MET A O 1
ATOM 714 N N . ARG A 1 89 ? -14.917 -5.064 34.815 1.00 97.12 89 ARG A N 1
ATOM 715 C CA . ARG A 1 89 ? -16.238 -5.701 34.938 1.00 97.12 89 ARG A CA 1
ATOM 716 C C . ARG A 1 89 ? -16.269 -6.762 36.037 1.00 97.12 89 ARG A C 1
ATOM 718 O O . ARG A 1 89 ? -17.296 -6.881 36.702 1.00 97.12 89 ARG A O 1
ATOM 725 N N . SER A 1 90 ? -15.198 -7.535 36.212 1.00 97.50 90 SER A N 1
ATOM 726 C CA . SER A 1 90 ? -15.086 -8.515 37.298 1.00 97.50 90 SER A CA 1
ATOM 727 C C . SER A 1 90 ? -15.058 -7.822 38.656 1.00 97.50 90 SER A C 1
ATOM 729 O O . SER A 1 90 ? -15.878 -8.138 39.514 1.00 97.50 90 SER A O 1
ATOM 731 N N . GLU A 1 91 ? -14.203 -6.811 38.816 1.00 97.50 91 GLU A N 1
ATOM 732 C CA . GLU A 1 91 ? -14.099 -6.021 40.049 1.00 97.50 91 GLU A CA 1
ATOM 733 C C . GLU A 1 91 ? -15.431 -5.355 40.414 1.00 97.50 91 GLU A C 1
ATOM 735 O O . GLU A 1 91 ? -15.863 -5.397 41.566 1.00 97.50 91 GLU A O 1
ATOM 740 N N . GLN A 1 92 ? -16.134 -4.799 39.424 1.00 96.75 92 GLN A N 1
ATOM 741 C CA . GLN A 1 92 ? -17.458 -4.215 39.624 1.00 96.75 92 GLN A CA 1
ATOM 742 C C . GLN A 1 92 ? -18.459 -5.247 40.172 1.00 96.75 92 GLN A C 1
ATOM 744 O O . GLN A 1 92 ? -19.157 -4.966 41.148 1.00 96.75 92 GLN A O 1
ATOM 749 N N . ARG A 1 93 ? -18.495 -6.462 39.604 1.00 96.56 93 ARG A N 1
ATOM 750 C CA . ARG A 1 93 ? -19.354 -7.552 40.104 1.00 96.56 93 ARG A CA 1
ATOM 751 C C . ARG A 1 93 ? -18.957 -7.997 41.509 1.00 96.56 93 ARG A C 1
ATOM 753 O O . ARG A 1 93 ? -19.824 -8.297 42.323 1.00 96.56 93 ARG A O 1
ATOM 760 N N . GLU A 1 94 ? -17.665 -8.046 41.819 1.00 97.56 94 GLU A N 1
ATOM 761 C CA . GLU A 1 94 ? -17.183 -8.381 43.163 1.00 97.56 94 GLU A CA 1
ATOM 762 C C . GLU A 1 94 ? -17.622 -7.341 44.199 1.00 97.56 94 GLU A C 1
ATOM 764 O O . GLU A 1 94 ? -18.060 -7.700 45.296 1.00 97.56 94 GLU A O 1
ATOM 769 N N . ILE A 1 95 ? -17.570 -6.053 43.849 1.00 96.12 95 ILE A N 1
ATOM 770 C CA . ILE A 1 95 ? -18.061 -4.967 44.703 1.00 96.12 95 ILE A CA 1
ATOM 771 C C . ILE A 1 95 ? -19.573 -5.089 44.917 1.00 96.12 95 ILE A C 1
ATOM 773 O O . ILE A 1 95 ? -20.023 -4.990 46.060 1.00 96.12 95 ILE A O 1
ATOM 777 N N . GLU A 1 96 ? -20.342 -5.335 43.855 1.00 94.00 96 GLU A N 1
ATOM 778 C CA . GLU A 1 96 ? -21.793 -5.553 43.921 1.00 94.00 96 GLU A CA 1
ATOM 779 C C . GLU A 1 96 ? -22.148 -6.745 44.817 1.00 94.00 96 GLU A C 1
ATOM 781 O O . GLU A 1 96 ? -22.954 -6.603 45.737 1.00 94.00 96 GLU A O 1
ATOM 786 N N . ASN A 1 97 ? -21.480 -7.886 44.637 1.00 95.75 97 ASN A N 1
ATOM 787 C CA . ASN A 1 97 ? -21.678 -9.084 45.458 1.00 95.75 97 ASN A CA 1
ATOM 788 C C . ASN A 1 97 ? -21.330 -8.838 46.933 1.00 95.75 97 ASN A C 1
ATOM 790 O O . ASN A 1 97 ? -22.041 -9.283 47.841 1.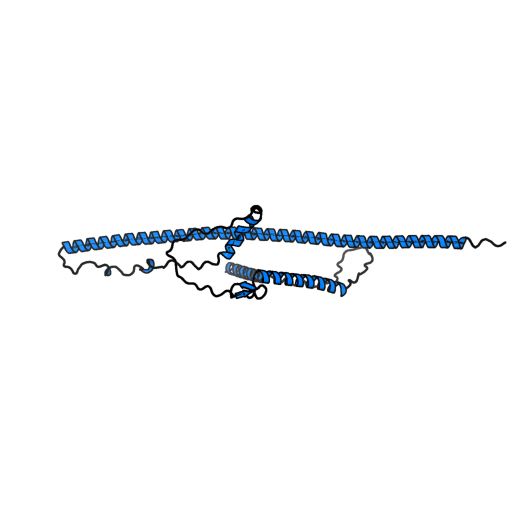00 95.75 97 ASN A O 1
ATOM 794 N N . ARG A 1 98 ? -20.251 -8.089 47.191 1.00 97.44 98 ARG A N 1
ATOM 795 C CA . ARG A 1 98 ? -19.850 -7.703 48.548 1.00 97.44 98 ARG A CA 1
ATOM 796 C C . ARG A 1 98 ? -20.876 -6.770 49.186 1.00 97.44 98 ARG A C 1
ATOM 798 O O . ARG A 1 98 ? -21.117 -6.871 50.388 1.00 97.44 98 ARG A O 1
ATOM 805 N N . LEU A 1 99 ? -21.466 -5.861 48.411 1.00 94.94 99 LEU A N 1
ATOM 806 C CA . LEU A 1 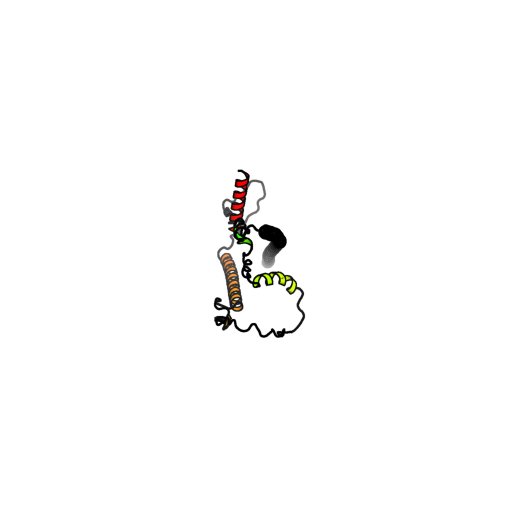99 ? -22.510 -4.959 48.887 1.00 94.94 99 LEU A CA 1
ATOM 807 C C . LEU A 1 99 ? -23.806 -5.725 49.183 1.00 94.94 99 LEU A C 1
ATOM 809 O O . LEU A 1 99 ? -24.347 -5.558 50.272 1.00 94.94 99 LEU A O 1
ATOM 813 N N . ALA A 1 100 ? -24.243 -6.610 48.284 1.00 94.88 100 ALA A N 1
ATOM 814 C CA . ALA A 1 100 ? -25.410 -7.472 48.481 1.00 94.88 100 ALA A CA 1
ATOM 815 C C . ALA A 1 100 ? -25.287 -8.303 49.768 1.00 94.88 100 ALA A C 1
ATOM 817 O O . ALA A 1 100 ? -26.148 -8.229 50.638 1.00 94.88 100 ALA A O 1
ATOM 818 N N . THR A 1 101 ? -24.137 -8.955 49.975 1.00 96.38 101 THR A N 1
ATOM 819 C CA . THR A 1 101 ? -23.861 -9.712 51.211 1.00 96.38 101 THR A CA 1
ATOM 820 C C . THR A 1 101 ? -23.983 -8.846 52.472 1.00 96.38 101 THR A C 1
ATOM 822 O O . THR A 1 101 ? -24.460 -9.303 53.511 1.00 96.38 101 THR A O 1
ATOM 825 N N . LYS A 1 102 ? -23.532 -7.584 52.429 1.00 95.56 102 LYS A N 1
ATOM 826 C CA . LYS A 1 102 ? -23.665 -6.665 53.572 1.00 95.56 102 LYS A CA 1
ATOM 827 C C . LYS A 1 102 ? -25.122 -6.280 53.829 1.00 95.56 102 LYS A C 1
ATOM 829 O O . LYS A 1 102 ? -25.513 -6.205 54.990 1.00 95.56 102 LYS A O 1
ATOM 834 N N . TYR A 1 103 ? -25.905 -6.068 52.774 1.00 92.00 103 TYR A N 1
ATOM 835 C CA . TYR A 1 103 ? -27.336 -5.800 52.882 1.00 92.00 103 TYR A CA 1
ATOM 836 C C . TYR A 1 103 ? -28.114 -6.979 53.456 1.00 92.00 103 TYR A C 1
ATOM 838 O O . TYR A 1 103 ? -28.898 -6.778 54.377 1.00 92.00 103 TYR A O 1
ATOM 846 N N . ASP A 1 104 ? -27.846 -8.199 52.996 1.00 93.88 104 ASP A N 1
ATOM 847 C CA . ASP A 1 104 ? -28.498 -9.403 53.523 1.00 93.88 104 ASP A CA 1
ATOM 848 C C . ASP A 1 104 ? -28.203 -9.580 55.018 1.00 93.88 104 ASP A C 1
ATOM 850 O O . ASP A 1 104 ? -29.088 -9.876 55.821 1.00 93.88 104 ASP A O 1
ATOM 854 N N . ASN A 1 105 ? -26.954 -9.326 55.426 1.00 95.88 105 ASN A N 1
ATOM 855 C CA . ASN A 1 105 ? -26.580 -9.335 56.837 1.00 95.88 105 ASN A CA 1
ATOM 856 C C . ASN A 1 105 ? -27.319 -8.266 57.649 1.00 95.88 105 ASN A C 1
ATOM 858 O O . ASN A 1 105 ? -27.746 -8.552 58.766 1.00 95.88 105 ASN A O 1
ATOM 862 N N . LEU A 1 106 ? -27.468 -7.056 57.105 1.00 93.75 106 LEU A N 1
ATOM 863 C CA . LEU A 1 106 ? -28.193 -5.968 57.756 1.00 93.75 106 LEU A CA 1
ATOM 864 C C . LEU A 1 106 ? -29.675 -6.318 57.939 1.00 93.75 106 LEU A C 1
ATOM 866 O O . LEU A 1 106 ? -30.193 -6.166 59.042 1.00 93.75 106 LEU A O 1
ATOM 870 N N . MET A 1 107 ? -30.322 -6.841 56.895 1.00 91.00 107 MET A N 1
ATOM 871 C CA . MET A 1 107 ? -31.715 -7.294 56.946 1.00 91.00 107 MET A CA 1
ATOM 872 C C . MET A 1 107 ? -31.907 -8.385 58.000 1.00 91.00 107 MET A C 1
ATOM 874 O O . MET A 1 107 ? -32.795 -8.275 58.840 1.00 91.00 107 MET A O 1
ATOM 878 N N . ARG A 1 108 ? -31.004 -9.370 58.049 1.00 95.44 108 ARG A N 1
ATOM 879 C CA . ARG A 1 108 ? -31.030 -10.430 59.064 1.00 95.44 108 ARG A CA 1
ATOM 880 C C . ARG A 1 108 ? -30.881 -9.893 60.493 1.00 95.44 108 ARG A C 1
ATOM 882 O O . ARG A 1 108 ? -31.569 -10.360 61.394 1.00 95.44 108 ARG A O 1
ATOM 889 N N . ILE A 1 109 ? -29.982 -8.931 60.728 1.00 94.25 109 ILE A N 1
ATOM 890 C CA . ILE A 1 109 ? -29.804 -8.311 62.057 1.00 94.25 109 ILE A CA 1
ATOM 891 C C . ILE A 1 109 ? -31.045 -7.502 62.450 1.00 94.25 109 ILE A C 1
ATOM 893 O O . ILE A 1 109 ? -31.463 -7.539 63.609 1.00 94.25 109 ILE A O 1
ATOM 897 N N . MET A 1 110 ? -31.639 -6.781 61.499 1.00 90.75 110 MET A N 1
ATOM 898 C CA . MET A 1 110 ? -32.872 -6.028 61.711 1.00 90.75 110 MET A CA 1
ATOM 899 C C . MET A 1 110 ? -34.030 -6.961 62.092 1.00 90.75 110 MET A C 1
ATOM 901 O O . MET A 1 110 ? -34.687 -6.727 63.103 1.00 90.75 110 MET A O 1
ATOM 905 N N . GLU A 1 111 ? -34.217 -8.067 61.366 1.00 91.38 111 GLU A N 1
ATOM 906 C CA . GLU A 1 111 ? -35.222 -9.095 61.676 1.00 91.38 111 GLU A CA 1
ATOM 907 C C . GLU A 1 111 ? -35.018 -9.703 63.070 1.00 91.38 111 GLU A C 1
ATOM 909 O O . GLU A 1 111 ? -35.961 -9.753 63.859 1.00 91.38 111 GLU A O 1
ATOM 914 N N . GLN A 1 112 ? -33.779 -10.078 63.415 1.00 94.88 112 GLN A N 1
ATOM 915 C CA . GLN A 1 112 ? -33.430 -10.577 64.753 1.00 94.88 112 GLN A CA 1
ATOM 916 C C . GLN A 1 112 ? -33.707 -9.551 65.860 1.00 94.88 112 GLN A C 1
ATOM 918 O O . GLN A 1 112 ? -34.032 -9.921 66.988 1.00 94.88 112 GLN A O 1
ATOM 923 N N . SER A 1 113 ? -33.553 -8.260 65.565 1.00 91.81 113 SER A N 1
ATOM 924 C CA . SER A 1 113 ? -33.811 -7.190 66.533 1.00 91.81 113 SER A CA 1
ATOM 925 C C . SER A 1 113 ? -35.311 -6.996 66.743 1.00 91.81 113 SER A C 1
ATOM 927 O O . SER A 1 113 ? -35.755 -6.919 67.886 1.00 91.81 113 SER A O 1
ATOM 929 N N . ASN A 1 114 ? -36.097 -7.004 65.663 1.00 90.62 114 ASN A N 1
ATOM 930 C CA . ASN A 1 114 ? -37.557 -6.928 65.729 1.00 90.62 114 ASN A CA 1
ATOM 931 C C . ASN A 1 114 ? -38.153 -8.129 66.473 1.00 90.62 114 ASN A C 1
ATOM 933 O O . ASN A 1 114 ? -39.054 -7.959 67.289 1.00 90.62 114 ASN A O 1
ATOM 937 N N . GLU A 1 115 ? -37.612 -9.331 66.264 1.00 90.75 115 GLU A N 1
ATOM 938 C CA . GLU A 1 115 ? -38.033 -10.531 66.995 1.00 90.75 115 GLU A CA 1
ATOM 939 C C . GLU A 1 115 ? -37.826 -10.385 68.512 1.00 90.75 115 GLU A C 1
ATOM 941 O O . GLU A 1 115 ? -38.749 -10.627 69.286 1.00 90.75 115 GLU A O 1
ATOM 946 N N . ARG A 1 116 ? -36.677 -9.847 68.945 1.00 90.75 116 ARG A N 1
ATOM 947 C CA . ARG A 1 116 ? -36.417 -9.560 70.368 1.00 90.75 116 ARG A CA 1
ATOM 948 C C . ARG A 1 116 ? -37.343 -8.495 70.959 1.00 90.75 116 ARG A C 1
ATOM 950 O O . ARG A 1 116 ? -37.661 -8.562 72.147 1.00 90.75 116 ARG A O 1
ATOM 957 N N . ILE A 1 117 ? -37.753 -7.500 70.169 1.00 88.12 117 ILE A N 1
ATOM 958 C CA . ILE A 1 117 ? -38.715 -6.473 70.603 1.00 88.12 117 ILE A CA 1
ATOM 959 C C . ILE A 1 117 ? -40.079 -7.119 70.858 1.00 88.12 117 ILE A C 1
ATOM 961 O O . ILE A 1 117 ? -40.665 -6.887 71.919 1.00 88.12 117 ILE A O 1
ATOM 965 N N . ARG A 1 118 ? -40.533 -7.984 69.939 1.00 87.50 118 ARG A N 1
ATOM 966 C CA . ARG A 1 118 ? -41.775 -8.754 70.097 1.00 87.50 118 ARG A CA 1
ATOM 967 C C . ARG A 1 118 ? -41.747 -9.626 71.352 1.00 87.50 118 ARG A C 1
ATOM 969 O O . ARG A 1 118 ? -42.687 -9.565 72.141 1.00 87.50 118 ARG A O 1
ATOM 976 N N . ASP A 1 119 ? -40.649 -10.345 71.590 1.00 88.38 119 ASP A N 1
ATOM 977 C CA . ASP A 1 119 ? -40.481 -11.190 72.784 1.00 88.38 119 ASP A CA 1
ATOM 978 C C . ASP A 1 119 ? -40.497 -10.389 74.098 1.00 88.38 119 ASP A C 1
ATOM 980 O O . ASP A 1 119 ? -40.881 -10.905 75.148 1.00 88.38 119 ASP A O 1
ATOM 984 N N . SER A 1 120 ? -40.102 -9.112 74.054 1.00 86.75 120 SER A N 1
ATOM 985 C CA . SER A 1 120 ? -40.030 -8.231 75.229 1.00 86.75 120 SER A CA 1
ATOM 986 C C . SER A 1 120 ? -41.368 -7.569 75.596 1.00 86.75 120 SER A C 1
ATOM 988 O O . SER A 1 120 ? -41.444 -6.882 76.615 1.00 86.75 120 SER A O 1
ATOM 990 N N . GLY A 1 121 ? -42.423 -7.738 74.789 1.00 79.44 121 GLY A N 1
ATOM 991 C CA . GLY A 1 121 ? -43.756 -7.180 75.058 1.00 79.44 121 GLY A CA 1
ATOM 992 C C . GLY A 1 121 ? -43.875 -5.658 74.888 1.00 79.44 121 GLY A C 1
ATOM 993 O O . GLY A 1 121 ? -44.880 -5.069 75.290 1.00 79.44 121 GLY A O 1
ATOM 994 N N . LEU A 1 122 ? -42.871 -5.007 74.291 1.00 69.69 122 LEU A N 1
ATOM 995 C CA . LEU A 1 122 ? -42.940 -3.603 73.884 1.00 69.69 122 LEU A CA 1
ATOM 996 C C . LEU A 1 122 ? -43.707 -3.555 72.555 1.00 69.69 122 LEU A C 1
ATOM 998 O O . LEU A 1 122 ? -43.202 -4.019 71.540 1.00 69.69 122 LEU A O 1
ATOM 1002 N N . GLY A 1 123 ? -44.957 -3.083 72.601 1.00 58.09 123 GLY A N 1
ATOM 1003 C CA . GLY A 1 123 ? -45.966 -3.250 71.546 1.00 58.09 123 GLY A CA 1
ATOM 1004 C C . GLY A 1 123 ? -45.573 -2.871 70.106 1.00 58.09 123 GLY A C 1
ATOM 1005 O O . GLY A 1 123 ? -44.568 -2.209 69.845 1.00 58.09 123 GLY A O 1
ATOM 1006 N N . GLU A 1 124 ? -46.462 -3.263 69.187 1.00 59.81 124 GLU A N 1
ATOM 1007 C CA . GLU A 1 124 ? -46.388 -3.352 67.709 1.00 59.81 124 GLU A CA 1
ATOM 1008 C C . GLU A 1 124 ? -45.941 -2.083 66.933 1.00 59.81 124 GLU A C 1
ATOM 1010 O O . GLU A 1 124 ? -45.885 -2.089 65.711 1.00 59.81 124 GLU A O 1
ATOM 1015 N N . GLY A 1 125 ? -45.594 -0.986 67.615 1.00 62.44 125 GLY A N 1
ATOM 1016 C CA . GLY A 1 125 ? -45.172 0.287 67.013 1.00 62.44 125 GLY A CA 1
ATOM 1017 C C . GLY A 1 125 ? -43.666 0.580 67.044 1.00 62.44 125 GLY A C 1
ATOM 1018 O O . GLY A 1 125 ? -43.271 1.658 66.610 1.00 62.44 125 GLY A O 1
ATOM 1019 N N . THR A 1 126 ? -42.835 -0.330 67.573 1.00 71.56 126 THR A N 1
ATOM 1020 C CA . THR A 1 126 ? -41.380 -0.103 67.766 1.00 71.56 126 THR A CA 1
ATOM 1021 C C . THR A 1 126 ? -40.489 -0.950 66.843 1.00 71.56 126 THR A C 1
ATOM 1023 O O . THR A 1 126 ? -39.271 -0.958 67.007 1.00 71.56 126 THR A O 1
ATOM 1026 N N . GLU A 1 127 ? -41.070 -1.694 65.897 1.00 76.75 127 GLU A N 1
ATOM 1027 C CA . GLU A 1 127 ? -40.303 -2.508 64.947 1.00 76.75 127 GLU A CA 1
ATOM 1028 C C . GLU A 1 127 ? -39.531 -1.627 63.954 1.00 76.75 127 GLU A C 1
ATOM 1030 O O . GLU A 1 127 ? -40.072 -0.681 63.385 1.00 76.75 127 GLU A O 1
ATOM 1035 N N . LEU A 1 128 ? -38.262 -1.966 63.726 1.00 79.56 128 LEU A N 1
ATOM 1036 C CA . LEU A 1 128 ? -37.406 -1.312 62.743 1.00 79.56 128 LEU A CA 1
ATOM 1037 C C . LEU A 1 128 ? -37.887 -1.666 61.334 1.00 79.56 128 LEU A C 1
ATOM 1039 O O . LEU A 1 128 ? -37.957 -2.844 60.968 1.00 79.56 128 LEU A O 1
ATOM 1043 N 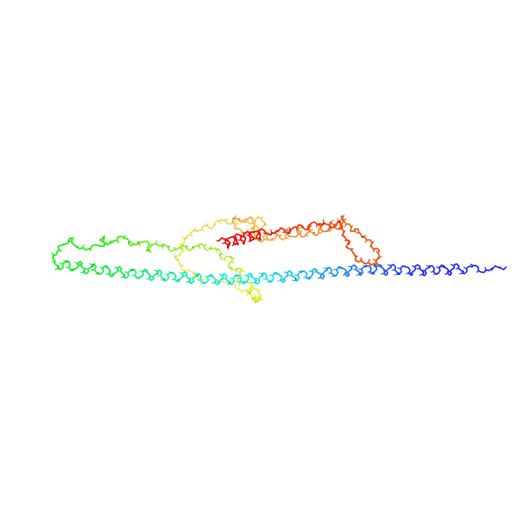N . SER A 1 129 ? -38.196 -0.650 60.536 1.00 79.06 129 SER A N 1
ATOM 1044 C CA . SER A 1 129 ? -38.628 -0.791 59.149 1.00 79.06 129 SER A CA 1
ATOM 1045 C C . SER A 1 129 ? -37.457 -0.547 58.188 1.00 79.06 129 SER A C 1
ATOM 1047 O O . SER A 1 129 ? -36.575 0.264 58.480 1.00 79.06 129 SER A O 1
ATOM 1049 N N . PRO A 1 130 ? -37.449 -1.145 56.979 1.00 71.88 130 PRO A N 1
ATOM 1050 C CA . PRO A 1 130 ? -36.461 -0.822 55.944 1.00 71.88 130 PRO A CA 1
ATOM 1051 C C . PRO A 1 130 ? -36.377 0.676 55.590 1.00 71.88 130 PRO A C 1
ATOM 1053 O O . PRO A 1 130 ? -35.378 1.111 55.020 1.00 71.88 130 PRO A O 1
ATOM 1056 N N . GLY A 1 131 ? -37.422 1.458 55.897 1.00 69.00 131 GLY A N 1
ATOM 1057 C CA . GLY A 1 131 ? -37.456 2.913 55.720 1.00 69.00 131 GLY A CA 1
ATOM 1058 C C . GLY A 1 131 ? -36.644 3.710 56.750 1.00 69.00 131 GLY A C 1
ATOM 1059 O O . GLY A 1 131 ? -36.325 4.865 56.479 1.00 69.00 131 GLY A O 1
ATOM 1060 N N . ASP A 1 132 ? -36.266 3.099 57.877 1.00 71.44 132 ASP A N 1
ATOM 1061 C CA . ASP A 1 132 ? -35.440 3.722 58.925 1.00 71.44 132 ASP A CA 1
ATOM 1062 C C . ASP A 1 132 ? -33.937 3.666 58.592 1.00 71.44 132 ASP A C 1
ATOM 1064 O O . ASP A 1 132 ? -33.104 4.285 59.258 1.00 71.44 132 ASP A O 1
ATOM 1068 N N . LEU A 1 133 ? -33.572 2.936 57.533 1.00 68.25 133 LEU A N 1
ATOM 1069 C CA . LEU A 1 133 ? -32.213 2.881 57.012 1.00 68.25 133 LEU A CA 1
ATOM 1070 C C . LEU A 1 133 ? -31.906 4.135 56.175 1.00 68.25 133 LEU A C 1
ATOM 1072 O O . LEU A 1 133 ? -32.745 4.580 55.387 1.00 68.25 133 LEU A O 1
ATOM 1076 N N . PRO A 1 134 ? -30.690 4.706 56.275 1.00 64.06 134 PRO A N 1
ATOM 1077 C CA . PRO A 1 134 ? -30.336 5.900 55.521 1.00 64.06 134 PRO A CA 1
ATOM 1078 C C . PRO A 1 134 ? -30.461 5.643 54.012 1.00 64.06 134 PRO A C 1
ATOM 1080 O O . PRO A 1 134 ? -29.758 4.804 53.449 1.00 64.06 134 PRO A O 1
ATOM 1083 N N . ALA A 1 135 ? -31.316 6.423 53.341 1.00 58.97 135 ALA A N 1
ATOM 1084 C CA . ALA A 1 135 ? -31.650 6.333 51.912 1.00 58.97 135 ALA A CA 1
ATOM 1085 C C . ALA A 1 135 ? -30.477 6.603 50.940 1.00 58.97 135 ALA A C 1
ATOM 1087 O O . ALA A 1 135 ? -30.680 6.734 49.735 1.00 58.97 135 ALA A O 1
ATOM 1088 N N . ASN A 1 136 ? -29.249 6.713 51.447 1.00 53.09 136 ASN A N 1
ATOM 1089 C CA . ASN A 1 136 ? -28.100 7.246 50.722 1.00 53.09 136 ASN A CA 1
ATOM 1090 C C . ASN A 1 136 ? -27.226 6.173 50.063 1.00 53.09 136 ASN A C 1
ATOM 1092 O O . ASN A 1 136 ? -26.084 6.442 49.697 1.00 53.09 136 ASN A O 1
ATOM 1096 N N . ILE A 1 137 ? -27.730 4.947 49.924 1.00 56.59 137 ILE A N 1
ATOM 1097 C CA . ILE A 1 137 ? -27.027 3.937 49.140 1.00 56.59 137 ILE A CA 1
ATOM 1098 C C . ILE A 1 137 ? -27.471 4.118 47.686 1.00 56.59 137 ILE A C 1
ATOM 1100 O O . ILE A 1 137 ? -28.668 3.984 47.415 1.00 56.59 137 ILE A O 1
ATOM 1104 N N . PRO A 1 138 ? -26.557 4.445 46.752 1.00 47.06 138 PRO A N 1
ATOM 1105 C CA . PRO A 1 138 ? -26.918 4.705 45.367 1.00 47.06 138 PRO A CA 1
ATOM 1106 C C . PRO A 1 138 ? -27.672 3.510 44.776 1.00 47.06 138 PRO A C 1
ATOM 1108 O O . PRO A 1 138 ? -27.087 2.475 44.465 1.00 47.06 138 PRO A O 1
ATOM 1111 N N . ARG A 1 139 ? -28.989 3.657 44.598 1.00 50.88 139 ARG A N 1
ATOM 1112 C CA . ARG A 1 139 ? -29.848 2.683 43.902 1.00 50.88 139 ARG A CA 1
ATOM 1113 C C . ARG A 1 139 ? -29.552 2.599 42.395 1.00 50.88 139 ARG A C 1
ATOM 1115 O O . ARG A 1 139 ? -30.201 1.837 41.690 1.00 50.88 139 ARG A O 1
ATOM 1122 N N . GLU A 1 140 ? -28.572 3.349 41.894 1.00 45.47 140 GLU A N 1
ATOM 1123 C CA . GLU A 1 140 ? -28.243 3.432 40.466 1.00 45.47 140 GLU A CA 1
ATOM 1124 C C . GLU A 1 140 ? -27.424 2.254 39.915 1.00 45.47 140 GLU A C 1
ATOM 1126 O O . GLU A 1 140 ? -27.222 2.179 38.704 1.00 45.47 140 GLU A O 1
ATOM 1131 N N . ILE A 1 141 ? -26.985 1.297 40.738 1.00 51.44 141 ILE A N 1
ATOM 1132 C CA . ILE A 1 141 ? -26.157 0.187 40.232 1.00 51.44 141 ILE A CA 1
ATOM 1133 C C . ILE A 1 141 ? -27.006 -0.916 39.557 1.00 51.44 141 ILE A C 1
ATOM 1135 O O . ILE A 1 141 ? -26.516 -1.628 38.687 1.00 51.44 141 ILE A O 1
ATOM 1139 N N . THR A 1 142 ? -28.314 -1.006 39.833 1.00 48.00 142 THR A N 1
ATOM 1140 C CA . THR A 1 142 ? -29.158 -2.114 39.328 1.00 48.00 142 THR A CA 1
ATOM 1141 C C . THR A 1 142 ? -29.811 -1.857 37.961 1.00 48.00 142 THR A C 1
ATOM 1143 O O . THR A 1 142 ? -30.498 -2.726 37.431 1.00 48.00 142 THR A O 1
ATOM 1146 N N . SER A 1 143 ? -29.612 -0.698 37.326 1.00 40.38 143 SER A N 1
ATOM 1147 C CA . SER A 1 143 ? -30.231 -0.433 36.018 1.00 40.38 143 SER A CA 1
ATOM 1148 C C . SER A 1 143 ? -29.366 0.411 35.094 1.00 40.38 143 SER A C 1
ATOM 1150 O O . SER A 1 143 ? -29.816 1.424 34.560 1.00 40.38 143 SER A O 1
ATOM 1152 N N . ARG A 1 144 ? -28.129 -0.017 34.833 1.00 45.16 144 ARG A N 1
ATOM 1153 C CA . ARG A 1 144 ? -27.518 0.361 33.558 1.00 45.16 144 ARG A CA 1
ATOM 1154 C C . ARG A 1 144 ? -27.944 -0.689 32.530 1.00 45.16 144 ARG A C 1
ATOM 1156 O O . ARG A 1 144 ? -27.467 -1.820 32.622 1.00 45.16 144 ARG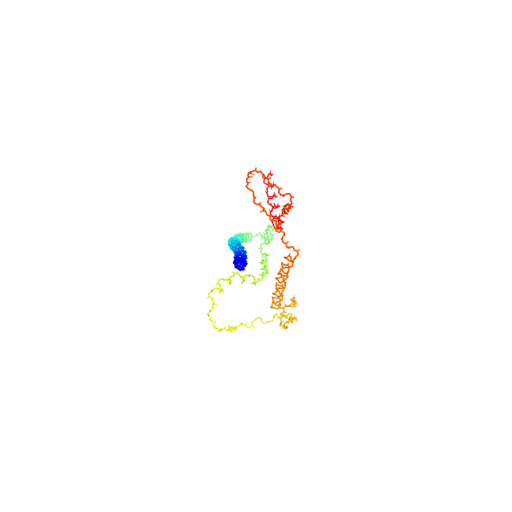 A O 1
ATOM 1163 N N . PRO A 1 145 ? -28.856 -0.379 31.583 1.00 46.88 145 PRO A N 1
ATOM 1164 C CA . PRO A 1 145 ? -29.103 -1.293 30.476 1.00 46.88 145 PRO A CA 1
ATOM 1165 C C . PRO A 1 145 ? -27.751 -1.600 29.816 1.00 46.88 145 PRO A C 1
ATOM 1167 O O . PRO A 1 145 ? -26.906 -0.696 29.742 1.00 46.88 145 PRO A O 1
ATOM 1170 N N . PRO A 1 146 ? -27.507 -2.850 29.378 1.00 50.56 146 PRO A N 1
ATOM 1171 C CA . PRO A 1 146 ? -26.271 -3.179 28.684 1.00 50.56 146 PRO A CA 1
ATOM 1172 C C . PRO A 1 146 ? -26.082 -2.143 27.572 1.00 50.56 146 PRO A C 1
ATOM 1174 O O . PRO A 1 146 ? -27.066 -1.836 26.887 1.00 50.56 146 PRO A O 1
ATOM 1177 N N . PRO A 1 147 ? -24.881 -1.550 27.411 1.00 48.09 147 PRO A N 1
ATOM 1178 C CA . PRO A 1 147 ? -24.646 -0.641 26.304 1.00 48.09 147 PRO A CA 1
ATOM 1179 C C . PRO A 1 147 ? -25.072 -1.390 25.050 1.00 48.09 147 PRO A C 1
ATOM 1181 O O . PRO A 1 147 ? -24.552 -2.471 24.760 1.00 48.09 147 PRO A O 1
ATOM 1184 N N . SER A 1 148 ? -26.099 -0.863 24.380 1.00 55.16 148 SER A N 1
ATOM 1185 C CA . SER A 1 148 ? -26.584 -1.418 23.127 1.00 55.16 148 SER A CA 1
ATOM 1186 C C . SER A 1 148 ? -25.358 -1.655 22.254 1.00 55.16 148 SER A C 1
ATOM 1188 O O . SER A 1 148 ? -24.519 -0.748 22.191 1.00 55.16 148 SER A O 1
ATOM 1190 N N . PRO A 1 149 ? -25.199 -2.839 21.634 1.00 50.03 149 PRO A N 1
ATOM 1191 C CA . PRO A 1 149 ? -24.058 -3.074 20.774 1.00 50.03 149 PRO A CA 1
ATOM 1192 C C . PRO A 1 149 ? -24.071 -1.947 19.753 1.00 50.03 149 PRO A C 1
ATOM 1194 O O . PRO A 1 149 ? -25.037 -1.800 18.995 1.00 50.03 149 PRO A O 1
ATOM 1197 N N . LEU A 1 150 ? -23.047 -1.087 19.817 1.00 43.62 150 LEU A N 1
ATOM 1198 C CA . LEU A 1 150 ? -22.813 -0.086 18.797 1.00 43.62 150 LEU A CA 1
ATOM 1199 C C . LEU A 1 150 ? -22.899 -0.844 17.489 1.00 43.62 150 LEU A C 1
ATOM 1201 O O . LEU A 1 150 ? -22.172 -1.814 17.270 1.00 43.62 150 LEU A O 1
ATOM 1205 N N . ARG A 1 151 ? -23.910 -0.455 16.711 1.00 47.69 151 ARG A N 1
ATOM 1206 C CA . ARG A 1 151 ? -24.266 -1.059 15.442 1.00 47.69 151 ARG A CA 1
ATOM 1207 C C . ARG A 1 151 ? -22.983 -1.360 14.692 1.00 47.69 151 ARG A C 1
ATOM 1209 O O . ARG A 1 151 ? -22.250 -0.440 14.343 1.00 47.69 151 ARG A O 1
ATOM 1216 N N . VAL A 1 152 ? -22.761 -2.657 14.508 1.00 46.31 152 VAL A N 1
ATOM 1217 C CA . VAL A 1 152 ? -21.970 -3.290 13.461 1.00 46.31 152 VAL A CA 1
ATOM 1218 C C . VAL A 1 152 ? -21.582 -2.261 12.401 1.00 46.31 152 VAL A C 1
ATOM 1220 O O . VAL A 1 152 ? -22.372 -1.927 11.515 1.00 46.31 152 VAL A O 1
ATOM 1223 N N . ILE A 1 153 ? -20.363 -1.734 12.502 1.00 48.91 153 ILE A N 1
ATOM 1224 C CA . ILE A 1 153 ? -19.719 -1.122 11.349 1.00 48.91 153 ILE A CA 1
ATOM 1225 C C . ILE A 1 153 ? -19.457 -2.297 10.410 1.00 48.91 153 ILE A C 1
ATOM 1227 O O . ILE A 1 153 ? -18.584 -3.115 10.668 1.00 48.91 153 ILE A O 1
ATOM 1231 N N . ASN A 1 154 ? -20.329 -2.418 9.407 1.00 42.78 154 ASN A N 1
ATOM 1232 C CA . ASN A 1 154 ? -20.248 -3.247 8.205 1.00 42.78 154 ASN A CA 1
ATOM 1233 C C . ASN A 1 154 ? -19.195 -4.380 8.207 1.00 42.78 154 ASN A C 1
ATOM 1235 O O . ASN A 1 154 ? -18.004 -4.094 8.066 1.00 42.78 154 ASN A O 1
ATOM 1239 N N . PRO A 1 155 ? -19.599 -5.665 8.137 1.00 44.22 155 PRO A N 1
ATOM 1240 C CA . PRO A 1 155 ? -18.656 -6.775 7.971 1.00 44.22 155 PRO A CA 1
ATOM 1241 C C . PRO A 1 155 ? -17.963 -6.794 6.590 1.00 44.22 155 PRO A C 1
ATOM 1243 O O . PRO A 1 155 ? -17.118 -7.641 6.329 1.00 44.22 155 PRO A O 1
ATOM 1246 N N . ILE A 1 156 ? -18.261 -5.843 5.698 1.00 47.94 156 ILE A N 1
ATOM 1247 C CA . ILE A 1 156 ? -17.743 -5.821 4.321 1.00 47.94 156 ILE A CA 1
ATOM 1248 C C . ILE A 1 156 ? -16.249 -5.427 4.256 1.00 47.94 156 ILE A C 1
ATOM 1250 O O . ILE A 1 156 ? -15.557 -5.795 3.306 1.00 47.94 156 ILE A O 1
ATOM 1254 N N . LEU A 1 157 ? -15.713 -4.739 5.272 1.00 48.12 157 LEU A N 1
ATOM 1255 C CA . LEU A 1 157 ? -14.304 -4.307 5.284 1.00 48.12 157 LEU A CA 1
ATOM 1256 C C . LEU A 1 157 ? -13.354 -5.271 6.012 1.00 48.12 157 LEU A C 1
ATOM 1258 O O . LEU A 1 157 ? -12.185 -5.343 5.645 1.00 48.12 157 LEU A O 1
ATOM 1262 N N . ALA A 1 158 ? -13.847 -6.080 6.954 1.00 45.19 158 ALA A N 1
ATOM 1263 C CA . ALA A 1 158 ? -13.030 -7.105 7.615 1.00 45.19 158 ALA A CA 1
ATOM 1264 C C . ALA A 1 158 ? -12.749 -8.318 6.704 1.00 45.19 158 ALA A C 1
ATOM 1266 O O . ALA A 1 158 ? -11.750 -9.013 6.866 1.00 45.19 158 ALA A O 1
ATOM 1267 N N . GLN A 1 159 ? -13.590 -8.544 5.690 1.00 42.19 159 GLN A N 1
ATOM 1268 C CA . GLN A 1 159 ? -13.476 -9.695 4.790 1.00 42.19 159 GLN A CA 1
ATOM 1269 C C . GLN A 1 159 ? -12.414 -9.528 3.685 1.00 42.19 159 GLN A C 1
ATOM 1271 O O . GLN A 1 159 ? -12.067 -10.500 3.015 1.00 42.19 159 GLN A O 1
ATOM 1276 N N . HIS A 1 160 ? -11.864 -8.320 3.502 1.00 46.81 160 HIS A N 1
ATOM 1277 C CA . HIS A 1 160 ? -10.858 -8.042 2.467 1.00 46.81 160 HIS A CA 1
ATOM 1278 C C . HIS A 1 160 ? -9.403 -8.164 2.943 1.00 46.81 160 HIS A C 1
ATOM 1280 O O . HIS A 1 160 ? -8.515 -8.236 2.099 1.00 46.81 160 HIS A O 1
ATOM 1286 N N . MET A 1 161 ? -9.136 -8.233 4.252 1.00 40.97 161 MET A N 1
ATOM 1287 C CA . MET A 1 161 ? -7.756 -8.324 4.764 1.00 40.97 161 MET A CA 1
ATOM 1288 C C . MET A 1 161 ? -7.319 -9.764 5.088 1.00 40.97 161 MET A C 1
ATOM 1290 O O . MET A 1 161 ? -6.127 -10.031 5.128 1.00 40.97 161 MET A O 1
ATOM 1294 N N . ILE A 1 162 ? -8.258 -10.712 5.233 1.00 48.22 162 ILE A N 1
ATOM 1295 C CA . ILE A 1 162 ? -7.963 -12.139 5.503 1.00 48.22 162 ILE A CA 1
ATOM 1296 C C . ILE A 1 162 ? -7.876 -12.970 4.197 1.00 48.22 162 ILE A C 1
ATOM 1298 O O . ILE A 1 162 ? -7.505 -14.137 4.207 1.00 48.22 162 ILE A O 1
ATOM 1302 N N . ASN A 1 163 ? -8.165 -12.372 3.034 1.00 42.66 163 ASN A N 1
ATOM 1303 C CA . ASN A 1 163 ? -8.246 -13.086 1.750 1.00 42.66 163 ASN A CA 1
ATOM 1304 C C . ASN A 1 163 ? -7.005 -12.978 0.846 1.00 42.66 163 ASN A C 1
ATOM 1306 O O . ASN A 1 163 ? -7.025 -13.518 -0.261 1.00 42.66 163 ASN A O 1
ATOM 1310 N N . PHE A 1 164 ? -5.928 -12.303 1.266 1.00 44.62 164 PHE A N 1
ATOM 1311 C CA . PHE A 1 164 ? -4.744 -12.176 0.405 1.00 44.62 164 PHE A CA 1
ATOM 1312 C C . PHE A 1 164 ? -3.930 -13.482 0.336 1.00 44.62 164 PHE A C 1
ATOM 1314 O O . PHE A 1 164 ? -3.507 -13.868 -0.752 1.00 44.62 164 PHE A O 1
ATOM 1321 N N . ASP A 1 165 ? -3.829 -14.233 1.440 1.00 41.50 165 ASP A N 1
ATOM 1322 C CA . ASP A 1 165 ? -3.166 -15.550 1.448 1.00 41.50 165 ASP A CA 1
ATOM 1323 C C . ASP A 1 165 ? -3.991 -16.654 0.766 1.00 41.50 165 ASP A C 1
ATOM 1325 O O . ASP A 1 165 ? -3.439 -17.597 0.197 1.00 41.50 165 ASP A O 1
ATOM 1329 N N . GLN A 1 166 ? -5.322 -16.531 0.734 1.00 44.59 166 GLN A N 1
ATOM 1330 C CA . GLN A 1 166 ? -6.189 -17.556 0.141 1.00 44.59 166 GLN A CA 1
ATOM 1331 C C . GLN A 1 166 ? -6.171 -17.551 -1.403 1.00 44.59 166 GLN A C 1
ATOM 1333 O O . GLN A 1 166 ? -6.523 -18.552 -2.028 1.00 44.59 166 GLN A O 1
ATOM 1338 N N . MET A 1 167 ? -5.708 -16.469 -2.043 1.00 50.94 167 MET A N 1
ATOM 1339 C CA . MET A 1 167 ? -5.689 -16.360 -3.509 1.00 50.94 167 MET A CA 1
ATOM 1340 C C . MET A 1 167 ? -4.420 -16.933 -4.165 1.00 50.94 167 MET A C 1
ATOM 1342 O O . MET A 1 167 ? -4.410 -17.124 -5.382 1.00 50.94 167 MET A O 1
ATOM 1346 N N . LEU A 1 168 ? -3.371 -17.246 -3.392 1.00 53.94 168 LEU A N 1
ATOM 1347 C CA . LEU A 1 168 ? -2.094 -17.727 -3.940 1.00 53.94 168 LEU A CA 1
ATOM 1348 C C . LEU A 1 168 ? -1.973 -19.267 -3.988 1.00 53.94 168 LEU A C 1
ATOM 1350 O O . LEU A 1 168 ? -1.110 -19.779 -4.694 1.00 53.94 168 LEU A O 1
ATOM 1354 N N . LEU A 1 169 ? -2.862 -20.018 -3.320 1.00 51.66 169 LEU A N 1
ATOM 1355 C CA . LEU A 1 169 ? -2.774 -21.491 -3.207 1.00 51.66 169 LEU A CA 1
ATOM 1356 C C . LEU A 1 169 ? -4.028 -22.280 -3.644 1.00 51.66 169 LEU A C 1
ATOM 1358 O O . LEU A 1 169 ? -4.007 -23.507 -3.644 1.00 51.66 169 LEU A O 1
ATOM 1362 N N . GLY A 1 170 ? -5.115 -21.624 -4.062 1.00 42.09 170 GLY A N 1
ATOM 1363 C CA . GLY A 1 170 ? -6.421 -22.273 -4.257 1.00 42.09 170 GLY A CA 1
ATOM 1364 C C . GLY A 1 170 ? -6.957 -22.272 -5.688 1.00 42.09 170 GLY A C 1
ATOM 1365 O O . GLY A 1 170 ? -8.071 -21.810 -5.916 1.00 42.09 170 GLY A O 1
ATOM 1366 N N . ARG A 1 171 ? -6.201 -22.768 -6.675 1.00 41.47 171 ARG A N 1
ATOM 1367 C CA . ARG A 1 171 ? -6.684 -22.898 -8.064 1.00 41.47 171 ARG A CA 1
ATOM 1368 C C . ARG A 1 171 ? -6.711 -24.355 -8.510 1.00 41.47 171 ARG A C 1
ATOM 1370 O O . ARG A 1 171 ? -5.974 -24.749 -9.403 1.00 41.47 171 ARG A O 1
ATOM 1377 N N . SER A 1 172 ? -7.556 -25.157 -7.865 1.00 41.94 172 SER A N 1
ATOM 1378 C CA . SER A 1 172 ? -7.964 -26.496 -8.313 1.00 41.94 172 SER A CA 1
ATOM 1379 C C . SER A 1 172 ? -9.180 -26.956 -7.508 1.00 41.94 172 SER A C 1
ATOM 1381 O O . SER A 1 172 ? -9.012 -27.395 -6.380 1.00 41.94 172 SER A O 1
ATOM 1383 N N . ALA A 1 173 ? -10.389 -26.822 -8.062 1.00 36.47 173 ALA A N 1
ATOM 1384 C CA . ALA A 1 173 ? -11.489 -27.792 -7.941 1.00 36.47 173 ALA A CA 1
ATOM 1385 C C . ALA A 1 173 ? -12.809 -27.179 -8.429 1.00 36.47 173 ALA A C 1
ATOM 1387 O O . ALA A 1 173 ? -13.209 -26.077 -8.062 1.00 36.47 173 ALA A O 1
ATOM 1388 N N . PHE A 1 174 ? -13.467 -27.940 -9.289 1.00 37.22 174 PHE A N 1
ATOM 1389 C CA . PHE A 1 174 ? -14.769 -27.681 -9.871 1.00 37.22 174 PHE A CA 1
ATOM 1390 C C . PHE A 1 174 ? -15.898 -27.816 -8.833 1.00 37.22 174 PHE A C 1
ATOM 1392 O O . PHE A 1 174 ? -15.855 -28.697 -7.985 1.00 37.22 174 PHE A O 1
ATOM 1399 N N . GLY A 1 175 ? -16.924 -26.970 -8.977 1.00 43.62 175 GLY A N 1
ATOM 1400 C CA . GLY A 1 175 ? -18.340 -27.242 -8.696 1.00 43.62 175 GLY A CA 1
ATOM 1401 C C . GLY A 1 175 ? -18.748 -27.879 -7.361 1.00 43.62 175 GLY A C 1
ATOM 1402 O O . GLY A 1 175 ? -18.777 -29.094 -7.247 1.00 43.62 175 GLY A O 1
ATOM 1403 N N . ALA A 1 176 ? -19.285 -27.073 -6.439 1.00 35.81 176 ALA A N 1
ATOM 1404 C CA . ALA A 1 176 ? -20.372 -27.501 -5.552 1.00 35.81 176 ALA A CA 1
ATOM 1405 C C . ALA A 1 176 ? -21.124 -26.282 -4.990 1.00 35.81 176 ALA A C 1
ATOM 1407 O O . ALA A 1 176 ? -20.539 -25.362 -4.424 1.00 35.81 176 ALA A O 1
ATOM 1408 N N . ARG A 1 177 ? -22.443 -26.279 -5.177 1.00 44.00 177 ARG A N 1
ATOM 1409 C CA . ARG A 1 177 ? -23.408 -25.312 -4.638 1.00 44.00 177 ARG A CA 1
ATOM 1410 C C . ARG A 1 177 ? -23.820 -25.781 -3.234 1.00 44.00 177 ARG A C 1
ATOM 1412 O O . ARG A 1 177 ? -24.193 -26.946 -3.126 1.00 44.00 177 ARG A O 1
ATOM 1419 N N . PRO A 1 178 ? -23.826 -24.940 -2.183 1.00 42.62 178 PRO A N 1
ATOM 1420 C CA . PRO A 1 178 ? -24.351 -25.366 -0.894 1.00 42.62 178 PRO A CA 1
ATOM 1421 C C . PRO A 1 178 ? -25.881 -25.242 -0.867 1.00 42.62 178 PRO A C 1
ATOM 1423 O O . PRO A 1 178 ? -26.457 -24.194 -1.167 1.00 42.62 178 PRO A O 1
ATOM 1426 N N . THR A 1 179 ? -26.530 -26.351 -0.531 1.00 51.50 179 THR A N 1
ATOM 1427 C CA . THR A 1 179 ? -27.953 -26.491 -0.196 1.00 51.50 179 THR A CA 1
ATOM 1428 C C . THR A 1 179 ? -28.220 -25.881 1.193 1.00 51.50 179 THR A C 1
ATOM 1430 O O . THR A 1 179 ? -27.409 -26.108 2.091 1.00 51.50 179 THR A O 1
ATOM 1433 N N . PRO A 1 180 ? -29.323 -25.143 1.433 1.00 44.81 180 PRO A N 1
ATOM 1434 C CA . PRO A 1 180 ? -29.651 -24.652 2.771 1.00 44.81 180 PRO A CA 1
ATOM 1435 C C . PRO A 1 180 ? -30.391 -25.715 3.600 1.00 44.81 180 PRO A C 1
ATOM 1437 O O . PRO A 1 180 ? -31.328 -26.350 3.118 1.00 44.81 180 PRO A O 1
ATOM 1440 N N . LEU A 1 181 ? -29.970 -25.877 4.858 1.00 54.44 181 LEU A N 1
ATOM 1441 C CA . LEU A 1 181 ? -30.635 -26.672 5.899 1.00 54.44 181 LEU A CA 1
ATOM 1442 C C . LEU A 1 181 ? -31.915 -25.970 6.417 1.00 54.44 181 LEU A C 1
ATOM 1444 O O . LEU A 1 181 ? -31.987 -24.739 6.369 1.00 54.44 181 LEU A O 1
ATOM 1448 N N . PRO A 1 182 ? -32.915 -26.712 6.937 1.00 48.91 182 PRO A N 1
ATOM 1449 C CA . PRO A 1 182 ? -34.186 -26.145 7.383 1.00 48.91 182 PRO A CA 1
ATOM 1450 C C . PRO A 1 182 ? -34.089 -25.564 8.804 1.00 48.91 182 PRO A C 1
ATOM 1452 O O . PRO A 1 182 ? -33.687 -26.255 9.738 1.00 48.91 182 PRO A O 1
ATOM 1455 N N . LEU A 1 183 ? -34.481 -24.293 8.966 1.00 51.94 183 LEU A N 1
ATOM 1456 C CA . LEU A 1 183 ? -34.623 -23.617 10.263 1.00 51.94 183 LEU A CA 1
ATOM 1457 C C . LEU A 1 183 ? -36.038 -23.805 10.871 1.00 51.94 183 LEU A C 1
ATOM 1459 O O . LEU A 1 183 ? -36.996 -23.989 10.118 1.00 51.94 183 LEU A O 1
ATOM 1463 N N . PRO A 1 184 ? -36.196 -23.725 12.212 1.00 44.81 184 PRO A N 1
ATOM 1464 C CA . PRO A 1 184 ? -37.454 -23.996 12.925 1.00 44.81 184 PRO A CA 1
ATOM 1465 C C . PRO A 1 184 ? -38.539 -22.906 12.737 1.00 44.81 184 PRO A C 1
ATOM 1467 O O . PRO A 1 184 ? -38.209 -21.741 12.508 1.00 44.81 184 PRO A O 1
ATOM 1470 N N . PRO A 1 185 ? -39.841 -23.231 12.907 1.00 49.06 185 PRO A N 1
ATOM 1471 C CA . PRO A 1 185 ? -40.963 -22.469 12.339 1.00 49.06 185 PRO A CA 1
ATOM 1472 C C . PRO A 1 185 ? -41.485 -21.272 13.168 1.00 49.06 185 PRO A C 1
ATOM 1474 O O . PRO A 1 185 ? -42.599 -20.818 12.925 1.00 49.06 185 PRO A O 1
ATOM 1477 N N . HIS A 1 186 ? -40.727 -20.716 14.122 1.00 47.28 186 HIS A N 1
ATOM 1478 C CA . HIS A 1 186 ? -41.262 -19.713 15.071 1.00 47.28 186 HIS A CA 1
ATOM 1479 C C . HIS A 1 186 ? -40.774 -18.260 14.916 1.00 47.28 186 HIS A C 1
ATOM 1481 O O . HIS A 1 186 ? -41.090 -17.423 15.756 1.00 47.28 186 HIS A O 1
ATOM 1487 N N . LEU A 1 187 ? -40.076 -17.910 13.830 1.00 50.75 187 LEU A N 1
ATOM 1488 C CA . LEU A 1 187 ? -39.614 -16.532 13.563 1.00 50.75 187 LEU A CA 1
ATOM 1489 C C . LEU A 1 187 ? -40.180 -15.954 12.256 1.00 50.75 187 LEU A C 1
ATOM 1491 O O . LEU A 1 187 ? -39.500 -15.251 11.510 1.00 50.75 187 LEU A O 1
ATOM 1495 N N . ALA A 1 188 ? -41.441 -16.259 11.956 1.00 50.06 188 ALA A N 1
ATOM 1496 C CA . ALA A 1 188 ? -42.144 -15.667 10.828 1.00 50.06 188 ALA A CA 1
ATOM 1497 C C . ALA A 1 188 ? -42.796 -14.331 11.230 1.00 50.06 188 ALA A C 1
ATOM 1499 O O . ALA A 1 188 ? -43.581 -14.284 12.174 1.00 50.06 188 ALA A O 1
ATOM 1500 N N . LYS A 1 189 ? -42.545 -13.303 10.404 1.00 46.22 189 LYS A N 1
ATOM 1501 C CA . LYS A 1 189 ? -43.211 -11.983 10.320 1.00 46.22 189 LYS A CA 1
ATOM 1502 C C . LYS A 1 189 ? -42.570 -10.838 11.113 1.00 46.22 189 LYS A C 1
ATOM 1504 O O . LYS A 1 189 ? -43.149 -10.262 12.025 1.00 46.22 189 LYS A O 1
ATOM 1509 N N . SER A 1 190 ? -41.424 -10.382 10.618 1.00 42.62 190 SER A N 1
ATOM 1510 C CA . SER A 1 190 ? -41.185 -8.940 10.482 1.00 42.62 190 SER A CA 1
ATOM 1511 C C . SER A 1 190 ? -41.033 -8.677 8.988 1.00 42.62 190 SER A C 1
ATOM 1513 O O . SER A 1 190 ? -39.976 -8.928 8.413 1.00 42.62 190 SER A O 1
ATOM 1515 N N . GLU A 1 191 ? -42.117 -8.274 8.326 1.00 50.41 191 GLU A N 1
ATOM 1516 C CA . GLU A 1 191 ? -42.091 -7.879 6.916 1.00 50.41 191 GLU A CA 1
ATOM 1517 C C . GLU A 1 191 ? -41.291 -6.579 6.767 1.00 50.41 191 GLU A C 1
ATOM 1519 O O . GLU A 1 191 ? -41.826 -5.478 6.671 1.00 50.41 191 GLU A O 1
ATOM 1524 N N . HIS A 1 192 ? -39.967 -6.694 6.743 1.00 56.66 192 HIS A N 1
ATOM 1525 C CA . HIS A 1 192 ? -39.131 -5.687 6.118 1.00 56.66 192 HIS A CA 1
ATOM 1526 C C . HIS A 1 192 ? -39.344 -5.795 4.609 1.00 56.66 192 HIS A C 1
ATOM 1528 O O . HIS A 1 192 ? -38.639 -6.529 3.915 1.00 56.66 192 HIS A O 1
ATOM 1534 N N . GLN A 1 193 ? -40.345 -5.064 4.104 1.00 55.38 193 GLN A N 1
ATOM 1535 C CA . GLN A 1 193 ? -40.447 -4.741 2.686 1.00 55.38 193 GLN A CA 1
ATOM 1536 C C . GLN A 1 193 ? -39.143 -4.059 2.270 1.00 55.38 193 GLN A C 1
ATOM 1538 O O . GLN A 1 193 ? -38.932 -2.865 2.487 1.00 55.38 193 GLN A O 1
ATOM 1543 N N . SER A 1 194 ? -38.233 -4.851 1.709 1.00 58.09 194 SER A N 1
ATOM 1544 C CA . SER A 1 194 ? -37.017 -4.333 1.103 1.00 58.09 194 SER A CA 1
ATOM 1545 C C . SER A 1 194 ? -37.449 -3.391 -0.026 1.00 58.09 194 SER A C 1
ATOM 1547 O O . SER A 1 194 ? -38.226 -3.812 -0.887 1.00 58.09 194 SER A O 1
ATOM 1549 N N . PRO A 1 195 ? -37.015 -2.118 -0.026 1.00 62.97 195 PRO A N 1
ATOM 1550 C CA . PRO A 1 195 ? -37.452 -1.149 -1.022 1.00 62.97 195 PRO A CA 1
ATOM 1551 C C . PRO A 1 195 ? -37.214 -1.679 -2.446 1.00 62.97 195 PRO A C 1
ATOM 1553 O O . PRO A 1 195 ? -36.132 -2.211 -2.704 1.00 62.97 195 PRO A O 1
ATOM 1556 N N . PRO A 1 196 ? -38.160 -1.508 -3.392 1.00 70.25 196 PRO A N 1
ATOM 1557 C CA . PRO A 1 196 ? -38.049 -2.084 -4.733 1.00 70.25 196 PRO A CA 1
ATOM 1558 C C . PRO A 1 196 ? -36.725 -1.689 -5.400 1.00 70.25 196 PRO A C 1
ATOM 1560 O O . PRO A 1 196 ? -36.417 -0.495 -5.461 1.00 70.25 196 PRO A O 1
ATOM 1563 N N . MET A 1 197 ? -35.931 -2.657 -5.861 1.00 78.69 197 MET A N 1
ATOM 1564 C CA . MET A 1 197 ? -34.615 -2.406 -6.464 1.00 78.69 197 MET A CA 1
ATOM 1565 C C . MET A 1 197 ? -34.726 -1.518 -7.717 1.00 78.69 197 MET A C 1
ATOM 1567 O O . MET A 1 197 ? -35.717 -1.580 -8.443 1.00 78.69 197 MET A O 1
ATOM 1571 N N . LYS A 1 198 ? -33.707 -0.693 -7.989 1.00 89.19 198 LYS A N 1
ATOM 1572 C CA . LYS A 1 198 ? -33.615 0.118 -9.220 1.00 89.19 198 LYS A CA 1
ATOM 1573 C C . LYS A 1 198 ? -32.793 -0.643 -10.262 1.00 89.19 198 LYS A C 1
ATOM 1575 O O . LYS A 1 198 ? -31.914 -1.405 -9.886 1.00 89.19 198 LYS A O 1
ATOM 1580 N N . THR A 1 199 ? -33.027 -0.454 -11.557 1.00 91.12 199 THR A N 1
ATOM 1581 C CA . THR A 1 199 ? -32.166 -1.024 -12.608 1.00 91.12 199 THR A CA 1
ATOM 1582 C C . THR A 1 199 ? -31.032 -0.064 -12.976 1.00 91.12 199 THR A C 1
ATOM 1584 O O . THR A 1 199 ? -31.186 1.159 -12.976 1.00 91.12 199 THR A O 1
ATOM 1587 N N . CYS A 1 200 ? -29.851 -0.609 -13.263 1.00 89.44 200 CYS A N 1
ATOM 1588 C CA . CYS A 1 200 ? -28.702 0.149 -13.734 1.00 89.44 200 CYS A CA 1
ATOM 1589 C C . CYS A 1 200 ? -28.994 0.748 -15.107 1.00 89.44 200 CYS A C 1
ATOM 1591 O O . CYS A 1 200 ? -29.392 0.037 -16.022 1.00 89.44 200 CYS A O 1
ATOM 1593 N N . GLN A 1 201 ? -28.711 2.036 -15.279 1.00 87.50 201 GLN A N 1
ATOM 1594 C CA . GLN A 1 201 ? -29.007 2.741 -16.525 1.00 87.50 201 GLN A CA 1
ATOM 1595 C C . GLN A 1 201 ? -28.168 2.265 -17.726 1.00 87.50 201 GLN A C 1
ATOM 1597 O O . GLN A 1 201 ? -28.555 2.488 -18.866 1.00 87.50 201 GLN A O 1
ATOM 1602 N N . SER A 1 202 ? -27.029 1.606 -17.486 1.00 90.88 202 SER A N 1
ATOM 1603 C CA . SER A 1 202 ? -26.121 1.148 -18.546 1.00 90.88 202 SER A CA 1
ATOM 1604 C C . SER A 1 202 ? -26.314 -0.317 -18.942 1.00 90.88 202 SER A C 1
ATOM 1606 O O . SER A 1 202 ? -26.113 -0.658 -20.100 1.00 90.88 202 SER A O 1
ATOM 1608 N N . CYS A 1 203 ? -26.649 -1.197 -17.994 1.00 91.31 203 CYS A N 1
ATOM 1609 C CA . CYS A 1 203 ? -26.749 -2.642 -18.247 1.00 91.31 203 CYS A CA 1
ATOM 1610 C C . CYS A 1 203 ? -28.051 -3.281 -17.757 1.00 91.31 203 CYS A C 1
ATOM 1612 O O . CYS A 1 203 ? -28.197 -4.496 -17.838 1.00 91.31 203 CYS A O 1
ATOM 1614 N N . PHE A 1 204 ? -28.968 -2.483 -17.209 1.00 90.12 204 PHE A N 1
ATOM 1615 C CA . PHE A 1 204 ? -30.292 -2.893 -16.736 1.00 90.12 204 PHE A CA 1
ATOM 1616 C C . PHE A 1 204 ? -30.316 -3.940 -15.607 1.00 90.12 204 PHE A C 1
ATOM 1618 O O . PHE A 1 204 ? -31.391 -4.369 -15.199 1.00 90.12 204 PHE A O 1
ATOM 1625 N N . GLN A 1 205 ? -29.167 -4.295 -15.020 1.00 89.19 205 GLN A N 1
ATOM 1626 C CA . GLN A 1 205 ? -29.108 -5.151 -13.827 1.00 89.19 205 GLN A CA 1
ATOM 1627 C C . GLN A 1 205 ? -29.642 -4.434 -12.582 1.00 89.19 205 GLN A C 1
ATOM 1629 O O . GLN A 1 205 ? -29.522 -3.215 -12.466 1.00 89.19 205 GLN A O 1
ATOM 1634 N N . GLN A 1 206 ? -30.202 -5.180 -11.628 1.00 88.81 206 GLN A N 1
ATOM 1635 C CA . GLN A 1 206 ? -30.727 -4.606 -10.389 1.00 88.81 206 GLN A CA 1
ATOM 1636 C C . GLN A 1 206 ? -29.596 -4.065 -9.493 1.00 88.81 206 GLN A C 1
ATOM 1638 O O . GLN A 1 206 ? -28.603 -4.742 -9.235 1.00 88.81 206 GLN A O 1
ATOM 1643 N N . ILE A 1 207 ? -29.749 -2.831 -9.015 1.00 87.69 207 ILE A N 1
ATOM 1644 C CA . ILE A 1 207 ? -28.804 -2.094 -8.173 1.00 87.69 207 ILE A CA 1
ATOM 1645 C C . ILE A 1 207 ? -29.515 -1.478 -6.963 1.00 87.69 207 ILE A C 1
ATOM 1647 O O . ILE A 1 207 ? -30.726 -1.236 -6.968 1.00 87.69 207 ILE A O 1
ATOM 1651 N N . HIS A 1 208 ? -28.744 -1.201 -5.910 1.00 84.00 208 HIS A N 1
ATOM 1652 C CA . HIS A 1 208 ? -29.239 -0.497 -4.729 1.00 84.00 208 HIS A CA 1
ATOM 1653 C C . HIS A 1 208 ? -29.767 0.899 -5.110 1.00 84.00 208 HIS A C 1
ATOM 1655 O O . HIS A 1 208 ? -29.153 1.587 -5.925 1.00 84.00 208 HIS A O 1
ATOM 1661 N N . ARG A 1 209 ? -30.881 1.342 -4.506 1.00 80.62 209 ARG A N 1
ATOM 1662 C CA . ARG A 1 209 ? -31.599 2.580 -4.891 1.00 80.62 209 ARG A CA 1
ATOM 1663 C C . ARG A 1 209 ? -30.725 3.835 -4.947 1.00 80.62 209 ARG A C 1
ATOM 1665 O O . ARG A 1 209 ? -30.954 4.689 -5.799 1.00 80.62 209 ARG A O 1
ATOM 1672 N N . ASN A 1 210 ? -29.721 3.922 -4.077 1.00 80.06 210 ASN A N 1
ATOM 1673 C CA . ASN A 1 210 ? -28.837 5.088 -3.979 1.00 80.06 210 ASN A CA 1
ATOM 1674 C C . ASN A 1 210 ? -27.627 5.031 -4.930 1.00 80.06 210 ASN A C 1
ATOM 1676 O O . ASN A 1 210 ? -26.817 5.954 -4.935 1.00 80.06 210 ASN A O 1
ATOM 1680 N N . ALA A 1 211 ? -27.472 3.967 -5.724 1.00 82.12 211 ALA A N 1
ATOM 1681 C CA . ALA A 1 211 ? -26.404 3.865 -6.710 1.00 82.12 211 ALA A CA 1
ATOM 1682 C C . ALA A 1 211 ? -26.897 4.365 -8.084 1.00 82.12 211 ALA A C 1
ATOM 1684 O O . ALA A 1 211 ? -27.941 3.916 -8.561 1.00 82.12 211 ALA A O 1
ATOM 1685 N N . PRO A 1 212 ? -26.167 5.269 -8.759 1.00 82.50 212 PRO A N 1
ATOM 1686 C CA . PRO A 1 212 ? -26.535 5.717 -10.102 1.00 82.50 212 PRO A CA 1
ATOM 1687 C C . PRO A 1 212 ? -26.257 4.654 -11.182 1.00 82.50 212 PRO A C 1
ATOM 1689 O O . PRO A 1 212 ? -26.993 4.563 -12.162 1.00 82.50 212 PRO A O 1
ATOM 1692 N N . ILE A 1 213 ? -25.227 3.820 -10.997 1.00 87.25 213 ILE A N 1
ATOM 1693 C CA . ILE A 1 213 ? -24.794 2.763 -11.926 1.00 87.25 213 ILE A CA 1
ATOM 1694 C C . ILE A 1 213 ? -24.299 1.531 -11.156 1.00 87.25 213 ILE A C 1
ATOM 1696 O O . ILE A 1 213 ? -23.946 1.638 -9.980 1.00 87.25 213 ILE A O 1
ATOM 1700 N N . CYS A 1 214 ? -24.260 0.358 -11.800 1.00 89.06 214 CYS A N 1
ATOM 1701 C CA . CYS A 1 214 ? -23.759 -0.856 -11.157 1.00 89.06 214 CYS A CA 1
ATOM 1702 C C . CYS A 1 214 ? -22.222 -0.834 -11.017 1.00 89.06 214 CYS A C 1
ATOM 1704 O O . CYS A 1 214 ? -21.545 -0.154 -11.798 1.00 89.06 214 CYS A O 1
ATOM 1706 N N . PRO A 1 215 ? -21.647 -1.606 -10.073 1.00 86.44 215 PRO A N 1
ATOM 1707 C CA . PRO A 1 215 ? -20.197 -1.662 -9.856 1.00 86.44 215 PRO A CA 1
ATOM 1708 C C . PRO A 1 215 ? -19.408 -2.042 -11.120 1.00 86.44 215 PRO A C 1
ATOM 1710 O O . PRO A 1 215 ? -18.340 -1.491 -11.391 1.00 86.44 215 PRO A O 1
ATOM 1713 N N . MET A 1 216 ? -19.968 -2.937 -11.940 1.00 85.88 216 MET A N 1
ATOM 1714 C CA . MET A 1 216 ? -19.342 -3.403 -13.182 1.00 85.88 216 MET A CA 1
ATOM 1715 C C . MET A 1 216 ? -19.334 -2.325 -14.272 1.00 85.88 216 MET A C 1
ATOM 1717 O O . MET A 1 216 ? -18.349 -2.165 -14.987 1.00 85.88 216 MET A O 1
ATOM 1721 N N . CYS A 1 217 ? -20.406 -1.540 -14.394 1.00 87.38 217 CYS A N 1
ATOM 1722 C CA . CYS A 1 217 ? -20.458 -0.425 -15.340 1.00 87.38 217 CYS A CA 1
ATOM 1723 C C . CYS A 1 217 ? -19.612 0.762 -14.873 1.00 87.38 217 CYS A C 1
ATOM 1725 O O . CYS A 1 217 ? -18.996 1.422 -15.707 1.00 87.38 217 CYS A O 1
ATOM 1727 N N . LYS A 1 218 ? -19.525 1.000 -13.558 1.00 86.81 218 LYS A N 1
ATOM 1728 C CA . LYS A 1 218 ? -18.654 2.031 -12.978 1.00 86.81 218 LYS A CA 1
ATOM 1729 C C . LYS A 1 218 ? -17.183 1.764 -13.289 1.00 86.81 218 LYS A C 1
ATOM 1731 O O . LYS A 1 218 ? -16.530 2.606 -13.895 1.00 86.81 218 LYS A O 1
ATOM 1736 N N . SER A 1 219 ? -16.712 0.561 -12.974 1.00 81.88 219 SER A N 1
ATOM 1737 C CA . SER A 1 219 ? -15.333 0.139 -13.251 1.00 81.88 219 SER A CA 1
ATOM 1738 C C . SER A 1 219 ? -15.012 0.105 -14.749 1.00 81.88 219 SER A C 1
ATOM 1740 O O . SER A 1 219 ? -13.904 0.448 -15.157 1.00 81.88 219 SER A O 1
ATOM 1742 N N . LYS A 1 220 ? -15.982 -0.246 -15.605 1.00 81.44 220 LYS A N 1
ATOM 1743 C CA . LYS A 1 220 ? -15.802 -0.188 -17.064 1.00 81.44 220 LYS A CA 1
ATOM 1744 C C . LYS A 1 220 ? -15.640 1.249 -17.575 1.00 81.44 220 LYS A C 1
ATOM 1746 O O . LYS A 1 220 ? -14.827 1.462 -18.469 1.00 81.44 220 LYS A O 1
ATOM 1751 N N . ASN A 1 221 ? -16.362 2.212 -16.994 1.00 73.69 221 ASN A N 1
ATOM 1752 C CA . ASN A 1 221 ? -16.247 3.629 -17.347 1.00 73.69 221 ASN A CA 1
ATOM 1753 C C . ASN A 1 221 ? -14.939 4.262 -16.827 1.00 73.69 221 ASN A C 1
ATOM 1755 O O . ASN A 1 221 ? -14.302 5.043 -17.535 1.00 73.69 221 ASN A O 1
ATOM 1759 N N . GLU A 1 222 ? -14.496 3.884 -15.624 1.00 68.75 222 GLU A N 1
ATOM 1760 C CA . GLU A 1 222 ? -13.215 4.327 -15.050 1.00 68.75 222 GLU A CA 1
ATOM 1761 C C . GLU A 1 222 ? -12.024 3.876 -15.912 1.00 68.75 222 GLU A C 1
ATOM 1763 O O . GLU A 1 222 ? -11.173 4.699 -16.242 1.00 68.75 222 GLU A O 1
ATOM 1768 N N . ARG A 1 223 ? -12.030 2.635 -16.424 1.00 61.59 223 ARG A N 1
ATOM 1769 C CA . ARG A 1 223 ? -10.983 2.139 -17.343 1.00 61.59 223 ARG A CA 1
ATOM 1770 C C . ARG A 1 223 ? -10.920 2.897 -18.667 1.00 61.59 223 ARG A C 1
ATOM 1772 O O . ARG A 1 223 ? -9.841 3.089 -19.222 1.00 61.59 223 ARG A O 1
ATOM 1779 N N . THR A 1 224 ? -12.059 3.331 -19.209 1.00 60.62 224 THR A N 1
ATOM 1780 C CA . THR A 1 224 ? -12.058 4.216 -20.384 1.00 60.62 224 THR A CA 1
ATOM 1781 C C . THR A 1 224 ? -11.466 5.580 -20.053 1.00 60.62 224 THR A C 1
ATOM 1783 O O . THR A 1 224 ? -10.717 6.109 -20.869 1.00 60.62 224 THR A O 1
ATOM 1786 N N . ASN A 1 225 ? -11.733 6.122 -18.863 1.00 55.72 225 ASN A N 1
ATOM 1787 C CA . ASN A 1 225 ? -11.207 7.416 -18.434 1.00 55.72 225 ASN A CA 1
ATOM 1788 C C . ASN A 1 225 ? -9.683 7.374 -18.204 1.00 55.72 225 ASN A C 1
ATOM 1790 O O . ASN A 1 225 ? -8.965 8.250 -18.674 1.00 55.72 225 ASN A O 1
ATOM 1794 N N . GLU A 1 226 ? -9.163 6.301 -17.602 1.00 60.16 226 GLU A N 1
ATOM 1795 C CA . GLU A 1 226 ? -7.716 6.042 -17.494 1.00 60.16 226 GLU A CA 1
ATOM 1796 C C . GLU A 1 226 ? -7.046 5.954 -18.872 1.00 60.16 226 GLU A C 1
ATOM 1798 O O . GLU A 1 226 ? -5.966 6.506 -19.091 1.00 60.16 226 GLU A O 1
ATOM 1803 N N . ARG A 1 227 ? -7.719 5.325 -19.844 1.00 58.72 227 ARG A N 1
ATOM 1804 C CA . ARG A 1 227 ? -7.235 5.233 -21.227 1.00 58.72 227 ARG A CA 1
ATOM 1805 C C . ARG A 1 227 ? -7.205 6.597 -21.926 1.00 58.72 227 ARG A C 1
ATOM 1807 O O . ARG A 1 227 ? -6.276 6.850 -22.691 1.00 58.72 227 ARG A O 1
ATOM 1814 N N . TRP A 1 228 ? -8.173 7.477 -21.655 1.00 54.28 228 TRP A N 1
ATOM 1815 C CA . TRP A 1 228 ? -8.163 8.868 -22.129 1.00 54.28 228 TRP A CA 1
ATOM 1816 C C . TRP A 1 228 ? -7.053 9.692 -21.472 1.00 54.28 228 TRP A C 1
ATOM 1818 O O . TRP A 1 228 ? -6.383 10.441 -22.175 1.00 54.28 228 TRP A O 1
ATOM 1828 N N . ILE A 1 229 ? -6.797 9.518 -20.172 1.00 59.34 229 ILE A N 1
ATOM 1829 C CA . ILE A 1 229 ? -5.712 10.208 -19.453 1.00 59.34 229 ILE A CA 1
ATOM 1830 C C . ILE A 1 229 ? -4.340 9.781 -19.990 1.00 59.34 229 ILE A C 1
ATOM 1832 O O . ILE A 1 229 ? -3.501 10.633 -20.281 1.00 59.34 229 ILE A O 1
ATOM 1836 N N . LEU A 1 230 ? -4.121 8.478 -20.197 1.00 63.69 230 LEU A N 1
ATOM 1837 C CA . LEU A 1 230 ? -2.887 7.966 -20.801 1.00 63.69 230 LEU A CA 1
ATOM 1838 C C . LEU A 1 230 ? -2.712 8.470 -22.238 1.00 63.69 230 LEU A C 1
ATOM 1840 O O . LEU A 1 230 ? -1.628 8.923 -22.600 1.00 63.69 230 LEU A O 1
ATOM 1844 N N . LYS A 1 231 ? -3.782 8.467 -23.044 1.00 62.91 231 LYS A N 1
ATOM 1845 C CA . LYS A 1 231 ? -3.746 8.999 -24.413 1.00 62.91 231 LYS A CA 1
ATOM 1846 C C . LYS A 1 231 ? -3.460 10.504 -24.436 1.00 62.91 231 LYS A C 1
ATOM 1848 O O . LYS A 1 231 ? -2.628 10.944 -25.221 1.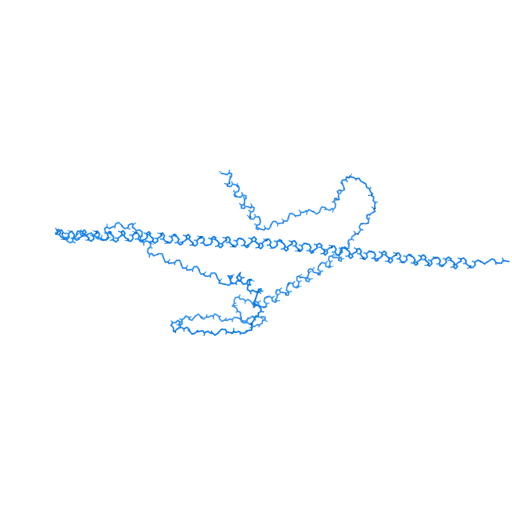00 62.91 231 LYS A O 1
ATOM 1853 N N . PHE A 1 232 ? -4.070 11.273 -23.536 1.00 61.25 232 PHE A N 1
ATOM 1854 C CA . PHE A 1 232 ? -3.831 12.709 -23.396 1.00 61.25 232 PHE A CA 1
ATOM 1855 C C . PHE A 1 232 ? -2.391 13.002 -22.950 1.00 61.25 232 PHE A C 1
ATOM 1857 O O . PHE A 1 232 ? -1.775 13.938 -23.455 1.00 61.25 232 PHE A O 1
ATOM 1864 N N . HIS A 1 233 ? -1.806 12.197 -22.058 1.00 60.62 233 HIS A N 1
ATOM 1865 C CA . HIS A 1 233 ? -0.397 12.349 -21.686 1.00 60.62 233 HIS A CA 1
ATOM 1866 C C . HIS A 1 233 ? 0.559 12.013 -22.835 1.00 60.62 233 HIS A C 1
ATOM 1868 O O . HIS A 1 233 ? 1.490 12.780 -23.076 1.00 60.62 233 HIS A O 1
ATOM 1874 N N . LEU A 1 234 ? 0.315 10.934 -23.584 1.00 58.62 234 LEU A N 1
ATOM 1875 C CA . LEU A 1 234 ? 1.119 10.580 -24.760 1.00 58.62 234 LEU A CA 1
ATOM 1876 C C . LEU A 1 234 ? 1.024 11.643 -25.867 1.00 58.62 234 LEU A C 1
ATOM 1878 O O . LEU A 1 234 ? 2.051 12.078 -26.391 1.00 58.62 234 LEU A O 1
ATOM 1882 N N . GLU A 1 235 ? -0.179 12.126 -26.183 1.00 55.12 235 GLU A N 1
ATOM 1883 C CA . GLU A 1 235 ? -0.370 13.176 -27.189 1.00 55.12 235 GLU A CA 1
ATOM 1884 C C . GLU A 1 235 ? 0.288 14.495 -26.754 1.00 55.12 235 GLU A C 1
ATOM 1886 O O . GLU A 1 235 ? 1.022 15.096 -27.537 1.00 55.12 235 GLU A O 1
ATOM 1891 N N . ASN A 1 236 ? 0.165 14.908 -25.489 1.00 51.22 236 ASN A N 1
ATOM 1892 C CA . ASN A 1 236 ? 0.816 16.135 -25.025 1.00 51.22 236 ASN A CA 1
ATOM 1893 C C . ASN A 1 236 ? 2.346 16.027 -24.972 1.00 51.22 236 ASN A C 1
ATOM 1895 O O . ASN A 1 236 ? 3.010 16.966 -25.395 1.00 51.22 236 ASN A O 1
ATOM 1899 N N . VAL A 1 237 ? 2.927 14.893 -24.557 1.00 54.59 237 VAL A N 1
ATOM 1900 C CA . VAL A 1 237 ? 4.391 14.685 -24.596 1.00 54.59 237 VAL A CA 1
ATOM 1901 C C . VAL A 1 237 ? 4.927 14.764 -26.033 1.00 54.59 237 VAL A C 1
ATOM 1903 O O . VAL A 1 237 ? 5.979 15.365 -26.271 1.00 54.59 237 VAL A O 1
ATOM 1906 N N . THR A 1 238 ? 4.184 14.247 -27.018 1.00 51.03 238 THR A N 1
ATOM 1907 C CA . THR A 1 238 ? 4.569 14.367 -28.437 1.00 51.03 238 THR A CA 1
ATOM 1908 C C . THR A 1 238 ? 4.418 15.787 -28.999 1.00 51.03 238 THR A C 1
ATOM 1910 O O . THR A 1 238 ? 5.231 16.200 -29.831 1.00 51.03 238 THR A O 1
ATOM 1913 N N . VAL A 1 239 ? 3.447 16.575 -28.523 1.00 48.44 239 VAL A N 1
ATOM 1914 C CA . VAL A 1 239 ? 3.254 17.978 -28.937 1.00 48.44 239 VAL A CA 1
ATOM 1915 C C . VAL A 1 239 ? 4.337 18.896 -28.355 1.00 48.44 239 VAL A C 1
ATOM 1917 O O . VAL A 1 239 ? 4.835 19.767 -29.074 1.00 48.44 239 VAL A O 1
ATOM 1920 N N . THR A 1 240 ? 4.787 18.683 -27.112 1.00 43.56 240 THR A N 1
ATOM 1921 C CA . THR A 1 240 ? 5.887 19.479 -26.531 1.00 43.56 240 THR A CA 1
ATOM 1922 C C . THR A 1 240 ? 7.215 19.237 -27.255 1.00 43.56 240 THR A C 1
ATOM 1924 O O . THR A 1 240 ? 7.961 20.191 -27.474 1.00 43.56 240 THR A O 1
ATOM 1927 N N . ARG A 1 2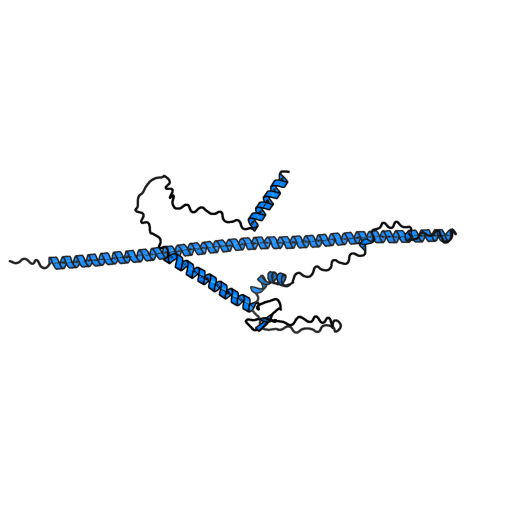41 ? 7.477 18.005 -27.727 1.00 45.25 241 ARG A N 1
ATOM 1928 C CA . ARG A 1 241 ? 8.671 17.673 -28.533 1.00 45.25 241 ARG A CA 1
ATOM 1929 C C . ARG A 1 241 ? 8.690 18.346 -29.913 1.00 45.25 241 ARG A C 1
ATOM 1931 O O . ARG A 1 241 ? 9.765 18.591 -30.444 1.00 45.25 241 ARG A O 1
ATOM 1938 N N . ARG A 1 242 ? 7.527 18.676 -30.494 1.00 46.75 242 ARG A N 1
ATOM 1939 C CA . ARG A 1 242 ? 7.447 19.380 -31.793 1.00 46.75 242 ARG A CA 1
ATOM 1940 C C . ARG A 1 242 ? 7.581 20.902 -31.684 1.00 46.75 242 ARG A C 1
ATOM 1942 O O . ARG A 1 242 ? 7.962 21.532 -32.663 1.00 46.75 242 ARG A O 1
ATOM 1949 N N . LYS A 1 243 ? 7.265 21.504 -30.530 1.00 37.41 243 LYS A N 1
ATOM 1950 C CA . LYS A 1 243 ? 7.288 22.972 -30.355 1.00 37.41 243 LYS A CA 1
ATOM 1951 C C . LYS A 1 243 ? 8.628 23.547 -29.886 1.00 37.41 243 LYS A C 1
ATOM 1953 O O . LYS A 1 243 ? 8.839 24.744 -30.055 1.00 37.41 243 LYS A O 1
ATOM 1958 N N . TYR A 1 244 ? 9.534 22.726 -29.356 1.00 38.19 244 TYR A N 1
ATOM 1959 C CA . TYR A 1 244 ? 10.883 23.153 -28.976 1.00 38.19 244 TYR A CA 1
ATOM 1960 C C . TYR A 1 244 ? 11.921 22.112 -29.414 1.00 38.19 244 TYR A C 1
ATOM 1962 O O . TYR A 1 244 ? 12.270 21.240 -28.619 1.00 38.19 244 TYR A O 1
ATOM 1970 N N . PRO A 1 245 ? 12.431 22.173 -30.658 1.00 44.19 245 PRO A N 1
ATOM 1971 C CA . PRO A 1 245 ? 13.658 21.465 -30.985 1.00 44.19 245 PRO A CA 1
ATOM 1972 C C . PRO A 1 245 ? 14.794 22.085 -30.162 1.00 44.19 245 PRO A C 1
ATOM 1974 O O . PRO A 1 245 ? 15.029 23.296 -30.211 1.00 44.19 245 PRO A O 1
ATOM 1977 N N . GLU A 1 246 ? 15.452 21.263 -29.350 1.00 42.03 246 GLU A N 1
ATOM 1978 C CA . GLU A 1 246 ? 16.605 21.653 -28.545 1.00 42.03 246 GLU A CA 1
ATOM 1979 C C . GLU A 1 246 ? 17.666 22.305 -29.445 1.00 42.03 246 GLU A C 1
ATOM 1981 O O . GLU A 1 246 ? 18.157 21.704 -30.402 1.00 42.03 246 GLU A O 1
ATOM 1986 N N . ARG A 1 247 ? 18.011 23.568 -29.158 1.00 40.44 247 ARG A N 1
ATOM 1987 C CA . ARG A 1 247 ? 19.179 24.211 -29.767 1.00 40.44 247 ARG A CA 1
ATOM 1988 C C . ARG A 1 247 ? 20.419 23.497 -29.244 1.00 40.44 247 ARG A C 1
ATOM 1990 O O . ARG A 1 247 ? 20.778 23.649 -28.080 1.00 40.44 247 ARG A O 1
ATOM 1997 N N . ILE A 1 248 ? 21.064 22.741 -30.120 1.00 41.84 248 ILE A N 1
ATOM 1998 C CA . ILE A 1 248 ? 22.371 22.138 -29.880 1.00 41.84 248 ILE A CA 1
ATOM 1999 C C . ILE A 1 248 ? 23.405 23.273 -29.841 1.00 41.84 248 ILE A C 1
ATOM 2001 O O . ILE A 1 248 ? 23.719 23.877 -30.867 1.00 41.84 248 ILE A O 1
ATOM 2005 N N . CYS A 1 249 ? 23.918 23.594 -28.652 1.00 34.09 249 CYS A N 1
ATOM 2006 C CA . CYS A 1 249 ? 25.116 24.416 -28.502 1.00 34.09 249 CYS A CA 1
ATOM 2007 C C . CYS A 1 249 ? 26.341 23.561 -28.853 1.00 34.09 249 CYS A C 1
ATOM 2009 O O . CYS A 1 249 ? 26.707 22.661 -28.099 1.00 34.09 249 CYS A O 1
ATOM 2011 N N . ASN A 1 250 ? 26.983 23.842 -29.987 1.00 41.19 250 ASN A N 1
ATOM 2012 C CA . ASN A 1 250 ? 28.275 23.255 -30.341 1.00 41.19 250 ASN A CA 1
ATOM 2013 C C . ASN A 1 250 ? 29.374 23.886 -29.472 1.00 41.19 250 ASN A C 1
ATOM 2015 O O . ASN A 1 250 ? 29.804 25.008 -29.729 1.00 41.19 250 ASN A O 1
ATOM 2019 N N . GLY A 1 251 ? 29.806 23.175 -28.429 1.00 37.34 251 GLY A N 1
ATOM 2020 C CA . GLY A 1 251 ? 30.968 23.537 -27.619 1.00 37.34 251 GLY A CA 1
ATOM 2021 C C . GLY A 1 251 ? 32.255 22.997 -28.235 1.00 37.34 251 GLY A C 1
ATOM 2022 O O . GLY A 1 251 ? 32.498 21.792 -28.224 1.00 37.34 251 GLY A O 1
ATOM 2023 N N . THR A 1 252 ? 33.076 23.894 -28.775 1.00 41.31 252 THR A N 1
ATOM 2024 C CA . THR A 1 252 ? 34.477 23.651 -29.133 1.00 41.31 252 THR A CA 1
ATOM 2025 C C . THR A 1 252 ? 35.334 23.408 -27.891 1.00 41.31 252 THR A C 1
ATOM 2027 O O . THR A 1 252 ? 35.143 24.035 -26.851 1.00 41.31 252 THR A O 1
ATOM 2030 N N . GLN A 1 253 ? 36.285 22.485 -28.031 1.00 45.78 253 GLN A N 1
ATOM 2031 C CA . GLN A 1 253 ? 37.273 22.087 -27.030 1.00 45.78 253 GLN A CA 1
ATOM 2032 C C . GLN A 1 253 ? 38.140 23.261 -26.549 1.00 45.78 253 GLN A C 1
ATOM 2034 O O . GLN A 1 253 ? 38.587 24.078 -27.349 1.00 45.78 253 GLN A O 1
ATOM 2039 N N . GLY A 1 254 ? 38.454 23.264 -25.254 1.00 32.38 254 GLY A N 1
ATOM 2040 C CA . GLY A 1 254 ? 39.498 24.088 -24.653 1.00 32.38 254 GLY A CA 1
ATOM 2041 C C . GLY A 1 254 ? 39.762 23.632 -23.222 1.00 32.38 254 GLY A C 1
ATOM 2042 O O . GLY A 1 254 ? 38.882 23.717 -22.372 1.00 32.38 254 GLY A O 1
ATOM 2043 N N . MET A 1 255 ? 40.952 23.080 -22.986 1.00 38.44 255 MET A N 1
ATOM 2044 C CA . MET A 1 255 ? 41.445 22.704 -21.663 1.00 38.44 255 MET A CA 1
ATOM 2045 C C . MET A 1 255 ? 41.649 23.932 -20.762 1.00 38.44 255 MET A C 1
ATOM 2047 O O . MET A 1 255 ? 41.980 25.010 -21.248 1.00 38.44 255 MET A O 1
ATOM 2051 N N . SER A 1 256 ? 41.600 23.654 -19.456 1.00 34.91 256 SER A N 1
ATOM 2052 C CA . SER A 1 256 ? 42.356 24.292 -18.369 1.00 34.91 256 SER A CA 1
ATOM 2053 C C . SER A 1 256 ? 41.667 25.324 -17.460 1.00 34.91 256 SER A C 1
ATOM 2055 O O . SER A 1 256 ? 41.291 26.416 -17.864 1.00 34.91 256 SER A O 1
ATOM 2057 N N . ILE A 1 257 ? 41.726 24.942 -16.176 1.00 36.34 257 ILE A N 1
ATOM 2058 C CA . ILE A 1 257 ? 41.894 25.734 -14.948 1.00 36.34 257 ILE A CA 1
ATOM 2059 C C . ILE A 1 257 ? 40.620 26.225 -14.249 1.00 36.34 257 ILE A C 1
ATOM 2061 O O . ILE A 1 257 ? 39.709 26.813 -14.821 1.00 36.34 257 ILE A O 1
ATOM 2065 N N . GLU A 1 258 ? 40.617 25.915 -12.952 1.00 46.06 258 GLU A N 1
ATOM 2066 C CA . GLU A 1 258 ? 39.745 26.391 -11.889 1.00 46.06 258 GLU A CA 1
ATOM 2067 C C . GLU A 1 258 ? 39.345 27.860 -12.060 1.00 46.06 258 GLU A C 1
ATOM 2069 O O . GLU A 1 258 ? 40.194 28.744 -12.085 1.00 46.06 258 GLU A O 1
ATOM 2074 N N . LEU A 1 259 ? 38.037 28.104 -12.141 1.00 41.81 259 LEU A N 1
ATOM 2075 C CA . LEU A 1 259 ? 37.281 29.151 -11.443 1.00 41.81 259 LEU A CA 1
ATOM 2076 C C . LEU A 1 259 ? 35.846 29.125 -11.985 1.00 41.81 259 LEU A C 1
ATOM 2078 O O . LEU A 1 259 ? 35.601 28.957 -13.178 1.00 41.81 259 LEU A O 1
ATOM 2082 N N . GLY A 1 260 ? 34.877 29.214 -11.075 1.00 45.81 260 GLY A N 1
ATOM 2083 C CA . GLY A 1 260 ? 33.468 28.955 -11.348 1.00 45.81 260 GLY A CA 1
ATOM 2084 C C . GLY A 1 260 ? 32.882 29.778 -12.498 1.00 45.81 260 GLY A C 1
ATOM 2085 O O . GLY A 1 260 ? 32.770 30.997 -12.415 1.00 45.81 260 GLY A O 1
ATOM 2086 N N . CYS A 1 261 ? 32.385 29.086 -13.524 1.00 30.52 261 CYS A N 1
ATOM 2087 C CA . CYS A 1 261 ? 31.430 29.649 -14.473 1.00 30.52 261 CYS A CA 1
ATOM 2088 C C . CYS A 1 261 ? 30.006 29.464 -13.932 1.00 30.52 261 CYS A C 1
ATOM 2090 O O . CYS A 1 261 ? 29.392 28.403 -14.053 1.00 30.52 261 CYS A O 1
ATOM 2092 N N . VAL A 1 262 ? 29.468 30.523 -13.327 1.00 39.97 262 VAL A N 1
ATOM 2093 C CA . VAL A 1 262 ? 28.045 30.635 -12.992 1.00 39.97 262 VAL A CA 1
ATOM 2094 C C . VAL A 1 262 ? 27.281 30.967 -14.273 1.00 39.97 262 VAL A C 1
ATOM 2096 O O . VAL A 1 262 ? 27.301 32.100 -14.745 1.00 39.97 262 VAL A O 1
ATOM 2099 N N . CYS A 1 263 ? 26.568 29.990 -14.834 1.00 30.97 263 CYS A N 1
ATOM 2100 C CA . CYS A 1 263 ? 25.583 30.255 -15.880 1.00 30.97 263 CYS A CA 1
ATOM 2101 C C . CYS A 1 263 ? 24.357 30.942 -15.248 1.00 30.97 263 CYS A C 1
ATOM 2103 O O . CYS A 1 263 ? 23.497 30.300 -14.641 1.00 30.97 263 CYS A O 1
ATOM 2105 N N . THR A 1 264 ? 24.269 32.266 -15.375 1.00 48.62 264 THR A N 1
ATOM 2106 C CA . THR A 1 264 ? 23.190 33.112 -14.830 1.00 48.62 264 THR A CA 1
ATOM 2107 C C . THR A 1 264 ? 21.824 32.920 -15.503 1.00 48.62 264 THR A C 1
ATOM 2109 O O . THR A 1 264 ? 20.845 33.511 -15.055 1.00 48.62 264 THR A O 1
ATOM 2112 N N . LEU A 1 265 ? 21.702 32.044 -16.507 1.00 43.62 265 LEU A N 1
ATOM 2113 C CA . LEU A 1 265 ? 20.450 31.794 -17.238 1.00 43.62 265 LEU A CA 1
ATOM 2114 C C . LEU A 1 265 ? 19.752 30.466 -16.884 1.00 43.62 265 LEU A C 1
ATOM 2116 O O . LEU A 1 265 ? 18.702 30.163 -17.444 1.00 43.62 265 LEU A O 1
ATOM 2120 N N . CYS A 1 266 ? 20.268 29.704 -15.910 1.00 36.34 266 CYS A N 1
ATOM 2121 C CA . CYS A 1 266 ? 19.651 28.456 -15.431 1.00 36.34 266 CYS A CA 1
ATOM 2122 C C . CYS A 1 266 ? 19.153 28.514 -13.971 1.00 36.34 266 CYS A C 1
ATOM 2124 O O . CYS A 1 266 ? 19.050 27.490 -13.296 1.00 36.34 266 CYS A O 1
ATOM 2126 N N . ARG A 1 267 ? 18.787 29.695 -13.450 1.00 39.22 267 ARG A N 1
ATOM 2127 C CA . ARG A 1 267 ? 18.010 29.775 -12.199 1.00 39.22 267 ARG A CA 1
ATOM 2128 C C . ARG A 1 267 ? 16.528 29.536 -12.487 1.00 39.22 267 ARG A C 1
ATOM 2130 O O . ARG A 1 267 ? 15.742 30.474 -12.560 1.00 39.22 267 ARG A O 1
ATOM 2137 N N . LYS A 1 268 ? 16.116 28.268 -12.563 1.00 39.38 268 LYS A N 1
ATOM 2138 C CA . LYS A 1 268 ? 14.771 27.927 -12.078 1.00 39.38 268 LYS A CA 1
ATOM 2139 C C . LYS A 1 268 ? 14.844 27.965 -10.549 1.00 39.38 268 LYS A C 1
ATOM 2141 O O . LYS A 1 268 ? 15.643 27.211 -9.988 1.00 39.38 268 LYS A O 1
ATOM 2146 N N . PRO A 1 269 ? 14.080 28.817 -9.845 1.00 35.28 269 PRO A N 1
ATOM 2147 C CA . PRO A 1 269 ? 13.969 28.666 -8.404 1.00 35.28 269 PRO A CA 1
ATOM 2148 C C . PRO A 1 269 ? 13.417 27.263 -8.139 1.00 35.28 269 PRO A C 1
ATOM 2150 O O . PRO A 1 269 ? 12.383 26.882 -8.692 1.00 35.28 269 PRO A O 1
ATOM 2153 N N . LYS A 1 270 ? 14.122 26.470 -7.323 1.00 40.06 270 LYS A N 1
ATOM 2154 C CA . LYS A 1 270 ? 13.534 25.280 -6.707 1.00 40.06 270 LYS A CA 1
ATOM 2155 C C . LYS A 1 270 ? 12.335 25.778 -5.900 1.00 40.06 270 LYS A C 1
ATOM 2157 O O . LYS A 1 270 ? 12.515 26.305 -4.805 1.00 40.06 270 LYS A O 1
ATOM 2162 N N . LEU A 1 271 ? 11.127 25.659 -6.455 1.00 40.53 271 LEU A N 1
ATOM 2163 C CA . LEU A 1 271 ? 9.913 25.784 -5.661 1.00 40.53 271 LEU A CA 1
ATOM 2164 C C . LEU A 1 271 ? 10.017 24.745 -4.537 1.00 40.53 271 LEU A C 1
ATOM 2166 O O . LEU A 1 271 ? 10.285 23.573 -4.831 1.00 40.53 271 LEU A O 1
ATOM 2170 N N . PRO A 1 272 ? 9.839 25.131 -3.263 1.00 41.06 272 PRO A N 1
ATOM 2171 C CA . PRO A 1 272 ? 9.766 24.151 -2.197 1.00 41.06 272 PRO A CA 1
ATOM 2172 C C . PRO A 1 272 ? 8.595 23.223 -2.512 1.00 41.06 272 PRO A C 1
ATOM 2174 O O . PRO A 1 272 ? 7.469 23.683 -2.715 1.00 41.06 272 PRO A O 1
ATOM 2177 N N . LYS A 1 273 ? 8.882 21.917 -2.595 1.00 45.91 273 LYS A N 1
ATOM 2178 C CA . LYS A 1 273 ? 7.867 20.866 -2.693 1.00 45.91 273 LYS A CA 1
ATOM 2179 C C . LYS A 1 273 ? 6.809 21.181 -1.639 1.00 45.91 273 LYS A C 1
ATOM 2181 O O . LYS A 1 273 ? 7.125 21.251 -0.451 1.00 45.91 273 LYS A O 1
ATOM 2186 N N . ALA A 1 274 ? 5.586 21.465 -2.080 1.00 47.78 274 ALA A N 1
ATOM 2187 C CA . ALA A 1 274 ? 4.483 21.737 -1.181 1.00 47.78 274 ALA A CA 1
ATOM 2188 C C . ALA A 1 274 ? 4.353 20.537 -0.237 1.00 47.78 274 ALA A C 1
ATOM 2190 O O . ALA A 1 274 ? 4.013 19.443 -0.683 1.00 47.78 274 ALA A O 1
ATOM 2191 N N . LEU A 1 275 ? 4.679 20.727 1.048 1.00 56.66 275 LEU A N 1
ATOM 2192 C CA . LEU A 1 275 ? 4.452 19.704 2.063 1.00 56.66 275 LEU A CA 1
ATOM 2193 C C . LEU A 1 275 ? 2.998 19.250 1.955 1.00 56.66 275 LEU A C 1
ATOM 2195 O O . LEU A 1 275 ? 2.081 20.083 2.003 1.00 56.66 275 LEU A O 1
ATOM 2199 N N . ASN A 1 276 ? 2.817 17.936 1.825 1.00 60.44 276 ASN A N 1
ATOM 2200 C CA . ASN A 1 276 ? 1.519 17.288 1.899 1.00 60.44 276 ASN A CA 1
ATOM 2201 C C . ASN A 1 276 ? 0.777 17.832 3.135 1.00 60.44 276 ASN A C 1
ATOM 2203 O O . ASN A 1 276 ? 1.375 18.028 4.199 1.00 60.44 276 ASN A O 1
ATOM 2207 N N . ARG A 1 277 ? -0.525 18.110 2.992 1.00 63.25 277 ARG A N 1
ATOM 2208 C CA . ARG A 1 277 ? -1.395 18.662 4.044 1.00 63.25 277 ARG A CA 1
ATOM 2209 C C . ARG A 1 277 ? -1.239 17.906 5.374 1.00 63.25 277 ARG A C 1
ATOM 2211 O O . ARG A 1 277 ? -1.277 18.532 6.428 1.00 63.25 277 ARG A O 1
ATOM 2218 N N . ASN A 1 278 ? -0.948 16.606 5.320 1.00 60.09 278 ASN A N 1
ATOM 2219 C CA . ASN A 1 278 ? -0.700 15.761 6.490 1.00 60.09 278 ASN A CA 1
ATOM 2220 C C . ASN A 1 278 ? 0.640 16.055 7.189 1.00 60.09 278 ASN A C 1
ATOM 2222 O O . ASN A 1 278 ? 0.695 16.103 8.418 1.00 60.09 278 ASN A O 1
ATOM 2226 N N . GLN A 1 279 ? 1.703 16.350 6.438 1.00 66.38 279 GLN A N 1
ATOM 2227 C CA . GLN A 1 279 ? 3.013 16.685 7.007 1.00 66.38 279 GLN A CA 1
ATOM 2228 C C . GLN A 1 279 ? 3.021 18.076 7.666 1.00 66.38 279 GLN A C 1
ATOM 2230 O O . GLN A 1 279 ? 3.667 18.266 8.697 1.00 66.38 279 GLN A O 1
ATOM 2235 N N . LYS A 1 280 ? 2.241 19.039 7.145 1.00 70.69 280 LYS A N 1
ATOM 2236 C CA . LYS A 1 280 ? 2.042 20.346 7.808 1.00 70.69 280 LYS A CA 1
ATOM 2237 C C . LYS A 1 280 ? 1.355 20.199 9.166 1.00 70.69 280 LYS A C 1
ATOM 2239 O O . LYS A 1 280 ? 1.767 20.836 10.135 1.00 70.69 280 LYS A O 1
ATOM 2244 N N . THR A 1 281 ? 0.341 19.340 9.254 1.00 77.50 281 THR A N 1
ATOM 2245 C CA . THR A 1 281 ? -0.379 19.074 10.508 1.00 77.50 281 THR A CA 1
ATOM 2246 C C . THR A 1 281 ? 0.515 18.389 11.544 1.00 77.50 281 THR A C 1
ATOM 2248 O O . THR A 1 281 ? 0.464 18.738 12.725 1.00 77.50 281 THR A O 1
ATOM 2251 N N . LEU A 1 282 ? 1.383 17.468 11.110 1.00 78.69 282 LEU A N 1
ATOM 2252 C CA . LEU A 1 282 ? 2.341 16.790 11.987 1.00 78.69 282 LEU A CA 1
ATOM 2253 C C . LEU A 1 282 ? 3.405 17.755 12.538 1.00 78.69 282 LEU A C 1
ATOM 2255 O O . LEU A 1 282 ? 3.673 17.758 13.739 1.00 78.69 282 LEU A O 1
ATOM 2259 N N . ALA A 1 283 ? 3.940 18.644 11.696 1.00 78.00 283 ALA A N 1
ATOM 2260 C CA . ALA A 1 283 ? 4.899 19.666 12.117 1.00 78.00 283 ALA A CA 1
ATOM 2261 C C . ALA A 1 283 ? 4.301 20.646 13.149 1.00 78.00 283 ALA A C 1
ATOM 2263 O O . ALA A 1 283 ? 4.950 20.980 14.142 1.00 78.00 283 ALA A O 1
ATOM 2264 N N . LEU A 1 284 ? 3.038 21.054 12.968 1.00 82.81 284 LEU A N 1
ATOM 2265 C CA . LEU A 1 284 ? 2.307 21.895 13.927 1.00 82.81 284 LEU A CA 1
ATOM 2266 C C . LEU A 1 284 ? 2.057 21.186 15.267 1.00 82.81 284 LEU A C 1
ATOM 2268 O O . LEU A 1 284 ? 2.190 21.810 16.321 1.00 82.81 284 LEU A O 1
ATOM 2272 N N . ARG A 1 285 ? 1.736 19.884 15.252 1.00 83.56 285 ARG A N 1
ATOM 2273 C CA . ARG A 1 285 ? 1.592 19.083 16.481 1.00 83.56 285 ARG A CA 1
ATOM 2274 C C . ARG A 1 285 ? 2.913 18.954 17.237 1.00 83.56 285 ARG A C 1
ATOM 2276 O O . ARG A 1 285 ? 2.929 19.153 18.450 1.00 83.56 285 ARG A O 1
ATOM 2283 N N . ASN A 1 286 ? 4.014 18.689 16.536 1.00 76.56 286 ASN A N 1
ATOM 2284 C CA . ASN A 1 286 ? 5.332 18.548 17.157 1.00 76.56 286 ASN A CA 1
ATOM 2285 C C . ASN A 1 286 ? 5.822 19.864 17.773 1.00 76.56 286 ASN A C 1
ATOM 2287 O O . ASN A 1 286 ? 6.337 19.856 18.890 1.00 76.56 286 ASN A O 1
ATOM 2291 N N . ARG A 1 287 ? 5.564 21.001 17.113 1.00 84.12 287 ARG A N 1
ATOM 2292 C CA . ARG A 1 287 ? 5.883 22.328 17.653 1.00 84.12 287 ARG A CA 1
ATOM 2293 C C . ARG A 1 287 ? 5.124 22.631 18.951 1.00 84.12 287 ARG A C 1
ATOM 2295 O O . ARG A 1 287 ? 5.745 22.992 19.947 1.00 84.12 287 ARG A O 1
ATOM 2302 N N . ARG A 1 288 ? 3.812 22.366 18.993 1.00 84.06 288 ARG A N 1
ATOM 2303 C CA . ARG A 1 288 ? 3.006 22.523 20.221 1.00 84.06 288 ARG A CA 1
ATOM 2304 C C . ARG A 1 288 ? 3.474 21.607 21.354 1.00 84.06 288 ARG A C 1
ATOM 2306 O O . ARG A 1 288 ? 3.400 21.981 22.519 1.00 84.06 288 ARG A O 1
ATOM 2313 N N . ARG A 1 289 ? 3.964 20.407 21.025 1.00 77.44 289 ARG A N 1
ATOM 2314 C CA . ARG A 1 289 ? 4.513 19.463 22.011 1.00 77.44 289 ARG A CA 1
ATOM 2315 C C . ARG A 1 289 ? 5.868 19.921 22.558 1.00 77.44 289 ARG A C 1
ATOM 2317 O O . ARG A 1 289 ? 6.148 19.662 23.721 1.00 77.44 289 ARG A O 1
ATOM 2324 N N . SER A 1 290 ? 6.686 20.602 21.751 1.00 73.81 290 SER A N 1
ATOM 2325 C CA . SER A 1 290 ? 7.950 21.190 22.215 1.00 73.81 290 SER A CA 1
ATOM 2326 C C . SER A 1 290 ? 7.758 22.445 23.066 1.00 73.81 290 SER A C 1
ATOM 2328 O O . SER A 1 290 ? 8.517 22.645 24.005 1.00 73.81 290 SER A O 1
ATOM 2330 N N . GLU A 1 291 ? 6.734 23.253 22.779 1.00 82.19 291 GLU A N 1
ATOM 2331 C CA . GLU A 1 291 ? 6.408 24.451 23.567 1.00 82.19 291 GLU A CA 1
ATOM 2332 C C . GLU A 1 291 ? 5.918 24.057 24.973 1.00 82.19 291 GLU A C 1
ATOM 2334 O O . GLU A 1 291 ? 6.447 24.564 25.952 1.00 82.19 291 GLU A O 1
ATOM 2339 N N . ARG A 1 292 ? 5.070 23.023 25.097 1.00 81.50 292 ARG A N 1
ATOM 2340 C CA . ARG A 1 292 ? 4.638 22.471 26.403 1.00 81.50 292 ARG A CA 1
ATOM 2341 C C . ARG A 1 292 ? 5.729 21.783 27.229 1.00 81.50 292 ARG A C 1
ATOM 2343 O O . ARG A 1 292 ? 5.479 21.436 28.370 1.00 81.50 292 ARG A O 1
ATOM 2350 N N . LYS A 1 293 ? 6.889 21.481 26.639 1.00 74.88 293 LYS A N 1
ATOM 2351 C CA . LYS A 1 293 ? 8.041 20.916 27.366 1.00 74.88 293 LYS A CA 1
ATOM 2352 C C . LYS A 1 293 ? 9.000 21.996 27.875 1.00 74.88 293 LYS A C 1
ATOM 2354 O O . LYS A 1 293 ? 9.984 21.656 28.524 1.00 74.88 293 LYS A O 1
ATOM 2359 N N . ARG A 1 294 ? 8.782 23.257 27.490 1.00 72.62 294 ARG A N 1
ATOM 2360 C CA . ARG A 1 294 ? 9.598 24.410 27.895 1.00 72.62 294 ARG A CA 1
ATOM 2361 C C . ARG A 1 294 ? 8.921 25.276 28.961 1.00 72.62 294 ARG A C 1
ATOM 2363 O O . ARG A 1 294 ? 9.589 26.153 29.497 1.00 72.62 294 ARG A O 1
ATOM 2370 N N . GLU A 1 295 ? 7.643 25.029 29.226 1.00 61.62 295 GLU A N 1
ATOM 2371 C CA . GLU A 1 295 ? 6.895 25.505 30.398 1.00 61.62 295 GLU A CA 1
ATOM 2372 C C . GLU A 1 295 ? 6.966 24.446 31.501 1.00 61.62 295 GLU A C 1
ATOM 2374 O O . GLU A 1 295 ? 7.087 24.845 32.678 1.00 61.62 295 GLU A O 1
#

InterPro domains:
  IPR018482 Zinc finger C4H2 domain-containing protein [PF10146] (19-126)
  IPR018482 Zinc finger C4H2 domain-containing protein [PF10146] (141-221)
  IPR018482 Zinc finger C4H2 domain-containing protein [PTHR31058] (12-222)
  IPR044069 Zinc finger C4H2-type [PS51896] (192-234)

Foldseek 3Di:
DDDCPPVVVVVVVVVVVVVVVVVVVVVVVVVVVVVVVVVVVVVVVVVVVVVVVVVVVVVVVVVVVVVVVVVVVVVVVVVVVVVVVVVVVVVLVVVVVVVVVVVVVVVVVLVVVQVVCVVVPVDDPPRDDPVNPPPPDPPPPPDPDDPDPPPDPDPPVVVVPVCPVVVPPDDDDDDDDDDDDDDDDPPDDPPPPDPDFAAAPPPGHTDHPPDNHDPVVVVVVVVVVVVVVVVVVVVVVVVVCVVDDDDDDDDDDDDDDDDDDDPPPPPPDPDPDPPDPVVVVVVVVVVVVVVVVVD

Secondary structure (DSSP, 8-state):
-----SHHHHHHHHHHHHHHHHHHHHHHHHHHHHHHHHHHHHHHHHHHHHHHHHHHHHHHHHHHHHHHHHHHHHHHHHHHHHHHHHHHHHHHHHHHHHHHHHHHHHHHHHHHHHHHHHHTT--TT-PPPGGGS-S-S-GGGGG-PPPP------TTTGGGTSSTGGGTT-------PPPPPPPPTT-------PPPPEEPTTT--EE-TT-SS-HHHHHHHHHHHHHHHHHHHHHHHHHHHHH--------------------TT-----PPP---HHHHHHHHHHHHHHHTTT-

Radius of gyration: 45.14 Å; chains: 1; bounding box: 102×61×158 Å